Protein AF-A0A6L3ZYM6-F1 (afdb_monomer)

Solvent-accessible surface area (backbone atoms only — not comparable to full-atom values): 13602 Å² total; per-residue (Å²): 140,81,86,88,85,89,79,81,89,78,86,91,76,89,81,89,79,81,82,77,78,80,75,80,80,93,81,91,72,72,62,70,70,60,52,52,52,54,51,51,53,51,49,52,64,75,66,53,76,76,84,79,63,79,66,80,42,51,40,36,35,57,76,48,76,44,80,47,89,11,24,34,38,40,36,25,75,49,19,25,33,42,40,37,28,56,45,40,88,39,72,50,76,49,80,26,68,86,59,66,83,73,83,90,81,59,95,88,54,61,92,83,64,75,89,56,56,36,79,39,48,78,48,80,58,98,60,36,39,39,38,32,31,92,41,30,34,42,38,29,35,30,73,60,52,42,43,34,33,30,35,76,87,69,48,76,78,45,46,45,75,47,55,38,33,39,66,89,46,76,48,79,41,64,66,76,62,93,87,62,79,34,72,72,85,66,56,66,34,63,69,75,68,52,62,98,66,88,82,64,98,48,74,31,87,61,93,69,82,53,86,73,44,74,50,34,70,73

Sequence (218 aa):
MFRRDRKKKQDKSSKKQTEQTQTPTPNEQGNPPERYAKVAEKMAKQFAKPPVTGSLKTPGIIQHVQQIPGGAIIHAANASISVIFYQPNLVEIRMRPDRQFPPVFSYALSETFKFTPQAATVTEDTDTVVIGAGGMACVFTRTTTQLRIYMTNGQEVSVESGFSWLGEKVTWQRQLPPDEGCYGLGQRGWGLNLRGRKWALWNFDPVGYGRGTDPVYY

Foldseek 3Di:
DDDDDDDDDDDDDDDDDDDPPPDDDDDDDPDPQVVVVVVVVVVCVVPPDPPFDDDKDFQFAFDDWADDQQWIWTRGPQWIWDWFAQDQPDIDIDIGSVNDDDDDDDPVDDPPDDSRTDHWDWDDDPFWIWIHDNFKIWIAGRGRRWTWIATPVRDTDWTWPGWIDRPPDTDTGTDDDPPDFDADPDDDQEDGGPPPDDADPDADDRPDDHRPDGDYHD

Radius of gyration: 31.03 Å; Cα contacts (8 Å, |Δi|>4): 337; chains: 1; bounding box: 104×77×50 Å

Nearest PDB structures (foldseek):
  7knc-assembly1_A  TM=8.346E-01  e=1.599E-03  Xanthomonas citri pv. citri str. 306
  5jou-assembly1_A  TM=7.763E-01  e=8.528E-04  Bacteroides ovatus
  2xvl-assembly1_A  TM=7.534E-01  e=1.168E-03  Cellvibrio japonicus
  2xvg-assembly1_A  TM=7.544E-01  e=2.699E-03  Cellvibrio japonicus
  5x7r-assembly1_A  TM=6.607E-01  e=6.928E-03  Paenibacillus sp. 598K

pLDDT: mean 82.02, std 20.99, range [28.56, 98.5]

Secondary structure (DSSP, 8-state):
----------------------PPPS-SS--HHHHHHHHHHHHHHHTPPPPPPS--B---SEEEEEEETTEEEEEESS-EEEEEEEETTEEEEEEETT---PPP--TTS-TT----PPP-EEEE-SSEEEEEETTEEEEEETTT--EEEEETTS-EEEEEEEEEEETTEEEEEE---TT-----SSS-SS-S--TT----------SS--TT--S---

Mean predicted aligned error: 12.02 Å

Structure (mmCIF, N/CA/C/O backbone):
data_AF-A0A6L3ZYM6-F1
#
_entry.id   AF-A0A6L3ZYM6-F1
#
loop_
_atom_site.group_PDB
_atom_site.id
_atom_site.type_symbol
_atom_site.label_atom_id
_atom_site.label_alt_id
_atom_site.label_comp_id
_atom_site.label_asym_id
_atom_site.label_entity_id
_atom_site.label_seq_id
_atom_site.pdbx_PDB_ins_code
_atom_site.Cartn_x
_atom_site.Cartn_y
_atom_site.Cartn_z
_atom_site.occupancy
_atom_site.B_iso_or_equiv
_atom_site.auth_seq_id
_atom_site.auth_comp_id
_atom_site.auth_asym_id
_atom_site.auth_atom_id
_atom_site.pdbx_PDB_model_num
ATOM 1 N N . MET A 1 1 ? 82.135 62.978 -5.087 1.00 32.78 1 MET A N 1
ATOM 2 C CA . MET A 1 1 ? 82.953 61.748 -5.221 1.00 32.78 1 MET A CA 1
ATOM 3 C C . MET A 1 1 ? 82.016 60.581 -4.942 1.00 32.78 1 MET A C 1
ATOM 5 O O . MET A 1 1 ? 81.407 60.621 -3.895 1.00 32.78 1 MET A O 1
ATOM 9 N N . PHE A 1 2 ? 81.712 59.603 -5.792 1.00 30.30 2 PHE A N 1
ATOM 10 C CA . PHE A 1 2 ? 82.335 59.056 -6.995 1.00 30.30 2 PHE A CA 1
ATOM 11 C C . PHE A 1 2 ? 81.243 58.562 -7.977 1.00 30.30 2 PHE A C 1
ATOM 13 O O . PHE A 1 2 ? 80.109 58.291 -7.592 1.00 30.30 2 PHE A O 1
ATOM 20 N N . ARG A 1 3 ? 81.632 58.494 -9.255 1.00 28.88 3 ARG A N 1
ATOM 21 C CA . ARG A 1 3 ? 80.927 58.022 -10.469 1.00 28.88 3 ARG A CA 1
ATOM 22 C C . ARG A 1 3 ? 80.242 56.654 -10.290 1.00 28.88 3 ARG A C 1
ATOM 24 O O . ARG A 1 3 ? 80.821 55.765 -9.690 1.00 28.88 3 ARG A O 1
ATOM 31 N N . ARG A 1 4 ? 78.966 56.506 -10.680 1.00 29.72 4 ARG A N 1
ATOM 32 C CA . ARG A 1 4 ? 78.448 56.014 -11.987 1.00 29.72 4 ARG A CA 1
ATOM 33 C C . ARG A 1 4 ? 79.101 54.718 -12.477 1.00 29.72 4 ARG A C 1
ATOM 35 O O . ARG A 1 4 ? 80.187 54.782 -13.034 1.00 29.72 4 ARG A O 1
ATOM 42 N N . ASP A 1 5 ? 78.314 53.640 -12.472 1.00 30.77 5 ASP A N 1
ATOM 43 C CA . ASP A 1 5 ? 78.353 52.657 -13.550 1.00 30.77 5 ASP A CA 1
ATOM 44 C C . ASP A 1 5 ? 76.943 52.267 -14.010 1.00 30.77 5 ASP A C 1
ATOM 46 O O . ASP A 1 5 ? 76.057 51.923 -13.228 1.00 30.77 5 ASP A O 1
ATOM 50 N N . ARG A 1 6 ? 76.734 52.416 -15.320 1.00 34.59 6 ARG A N 1
ATOM 51 C CA . ARG A 1 6 ? 75.520 52.071 -16.062 1.00 34.59 6 ARG A CA 1
ATOM 52 C C . ARG A 1 6 ? 75.589 50.590 -16.422 1.00 34.59 6 ARG A C 1
ATOM 54 O O . ARG A 1 6 ? 76.494 50.207 -17.156 1.00 34.59 6 ARG A O 1
ATOM 61 N N . LYS A 1 7 ? 74.551 49.811 -16.116 1.00 31.59 7 LYS A N 1
ATOM 62 C CA . LYS A 1 7 ? 74.146 48.700 -16.993 1.00 31.59 7 LYS A CA 1
ATOM 63 C C . LYS A 1 7 ? 72.650 48.760 -17.282 1.00 31.59 7 LYS A C 1
ATOM 65 O O . LYS A 1 7 ? 71.836 49.119 -16.439 1.00 31.59 7 LYS A O 1
ATOM 70 N N . LYS A 1 8 ? 72.368 48.557 -18.566 1.00 31.81 8 LYS A N 1
ATOM 71 C CA . LYS A 1 8 ? 71.145 48.883 -19.296 1.00 31.81 8 LYS A CA 1
ATOM 72 C C . LYS A 1 8 ? 69.952 48.037 -18.849 1.00 31.81 8 LYS A C 1
ATOM 74 O O . LYS A 1 8 ? 70.077 46.836 -18.644 1.00 31.81 8 LYS A O 1
ATOM 79 N N . LYS A 1 9 ? 68.797 48.708 -18.815 1.00 33.38 9 LYS A N 1
ATOM 80 C CA . LYS A 1 9 ? 67.448 48.142 -18.895 1.00 33.38 9 LYS A CA 1
ATOM 81 C C . LYS A 1 9 ? 67.324 47.181 -20.081 1.00 33.38 9 LYS A C 1
ATOM 83 O O . LYS A 1 9 ? 67.734 47.533 -21.186 1.00 33.38 9 LYS A O 1
ATOM 88 N N . GLN A 1 10 ? 66.640 46.064 -19.864 1.00 28.56 10 GLN A N 1
ATOM 89 C CA . GLN A 1 10 ? 65.819 45.431 -20.889 1.00 28.56 10 GLN A CA 1
ATOM 90 C C . GLN A 1 10 ? 64.491 45.003 -20.259 1.00 28.56 10 GLN A C 1
ATOM 92 O O . GLN A 1 10 ? 64.448 44.529 -19.124 1.00 28.56 10 GLN A O 1
ATOM 97 N N . ASP A 1 11 ? 63.427 45.318 -20.989 1.00 30.19 11 ASP A N 1
ATOM 98 C CA . ASP A 1 11 ? 62.019 45.293 -20.612 1.00 30.19 11 ASP A CA 1
ATOM 99 C C . ASP A 1 11 ? 61.530 43.963 -20.035 1.00 30.19 11 ASP A C 1
ATOM 101 O O . ASP A 1 11 ? 61.714 42.901 -20.625 1.00 30.19 11 ASP A O 1
ATOM 105 N N . LYS A 1 12 ? 60.778 44.052 -18.932 1.00 32.09 12 LYS A N 1
ATOM 106 C CA . LYS A 1 12 ? 59.764 43.058 -18.570 1.00 32.09 12 LYS A CA 1
ATOM 107 C C . LYS A 1 12 ? 58.409 43.594 -19.022 1.00 32.09 12 LYS A C 1
ATOM 109 O O . LYS A 1 12 ? 57.814 44.429 -18.348 1.00 32.09 12 LYS A O 1
ATOM 114 N N . SER A 1 13 ? 57.933 43.088 -20.152 1.00 31.61 13 SER A N 1
ATOM 115 C CA . SER A 1 13 ? 56.559 43.239 -20.624 1.00 31.61 13 SER A CA 1
ATOM 116 C C . SER A 1 13 ? 56.006 41.847 -20.919 1.00 31.61 13 SER A C 1
ATOM 118 O O . SER A 1 13 ? 56.541 41.105 -21.739 1.00 31.61 13 SER A O 1
ATOM 120 N N . SER A 1 14 ? 54.970 41.478 -20.173 1.00 35.72 14 SER A N 1
ATOM 121 C CA . SER A 1 14 ? 54.201 40.243 -20.289 1.00 35.72 14 SER A CA 1
ATOM 122 C C . SER A 1 14 ? 53.565 40.072 -21.673 1.00 35.72 14 SER A C 1
ATOM 124 O O . SER A 1 14 ? 53.020 41.039 -22.201 1.00 35.72 14 SER A O 1
ATOM 126 N N . LYS A 1 15 ? 53.465 38.828 -22.171 1.00 31.97 15 LYS A N 1
ATOM 127 C CA . LYS A 1 15 ? 52.224 38.283 -22.767 1.00 31.97 15 LYS A CA 1
ATOM 128 C C . LYS A 1 15 ? 52.314 36.774 -23.049 1.00 31.97 15 LYS A C 1
ATOM 130 O O . LYS A 1 15 ? 53.288 36.278 -23.594 1.00 31.97 15 LYS A O 1
ATOM 135 N N . LYS A 1 16 ? 51.242 36.097 -22.627 1.00 42.00 16 LYS A N 1
ATOM 136 C CA . LYS A 1 16 ? 50.860 34.684 -22.778 1.00 42.00 16 LYS A CA 1
ATOM 137 C C . LYS A 1 16 ? 51.193 34.058 -24.147 1.00 42.00 16 LYS A C 1
ATOM 139 O O . LYS A 1 16 ? 50.814 34.614 -25.172 1.00 42.00 16 LYS A O 1
ATOM 144 N N . GLN A 1 17 ? 51.730 32.839 -24.123 1.00 29.73 17 GLN A N 1
ATOM 145 C CA . GLN A 1 17 ? 51.541 31.788 -25.136 1.00 29.73 17 GLN A CA 1
ATOM 146 C C . GLN A 1 17 ? 51.133 30.533 -24.348 1.00 29.73 17 GLN A C 1
ATOM 148 O O . GLN A 1 17 ? 51.930 30.001 -23.590 1.00 29.73 17 GLN A O 1
ATOM 153 N N . THR A 1 18 ? 49.838 30.2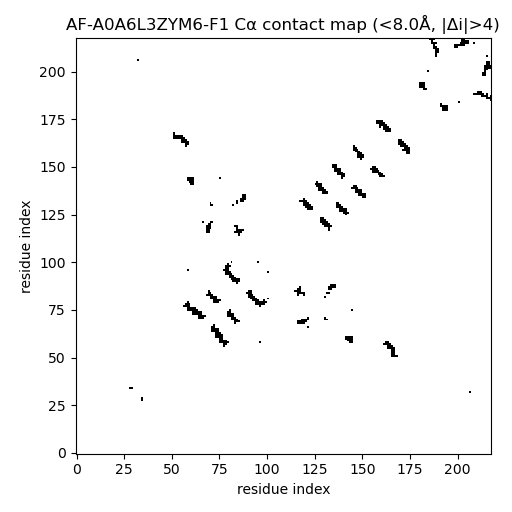90 -24.154 1.00 33.81 18 THR A N 1
ATOM 154 C CA . THR A 1 18 ? 49.041 29.309 -24.916 1.00 33.81 18 THR A CA 1
ATOM 155 C C . THR A 1 18 ? 49.744 27.953 -25.021 1.00 33.81 18 THR A C 1
ATOM 157 O O . THR A 1 18 ? 50.289 27.608 -26.065 1.00 33.81 18 THR A O 1
ATOM 160 N N . GLU A 1 19 ? 49.713 27.178 -23.935 1.00 29.91 19 GLU A N 1
ATOM 161 C CA . GLU A 1 19 ? 49.927 25.732 -24.008 1.00 29.91 19 GLU A CA 1
ATOM 162 C C . GLU A 1 19 ? 48.780 25.130 -24.822 1.00 29.91 19 GLU A C 1
ATOM 164 O O . GLU A 1 19 ? 47.640 25.034 -24.368 1.00 29.91 19 GLU A O 1
ATOM 169 N N . GLN A 1 20 ? 49.079 24.763 -26.066 1.00 29.64 20 GLN A N 1
ATOM 170 C CA . GLN A 1 20 ? 48.250 23.842 -26.824 1.00 29.64 20 GLN A CA 1
ATOM 171 C C . GLN A 1 20 ? 48.331 22.485 -26.130 1.00 29.64 20 GLN A C 1
ATOM 173 O O . GLN A 1 20 ? 49.325 21.769 -26.240 1.00 29.64 20 GLN A O 1
ATOM 178 N N . THR A 1 21 ? 47.280 22.140 -25.391 1.00 31.12 21 THR A N 1
ATOM 179 C CA . THR A 1 21 ? 47.066 20.786 -24.892 1.00 31.12 21 THR A CA 1
ATOM 180 C C . THR A 1 21 ? 46.904 19.875 -26.107 1.00 31.12 21 THR A C 1
ATOM 182 O O . THR A 1 21 ? 45.860 19.877 -26.761 1.00 31.12 21 THR A O 1
ATOM 185 N N . GLN A 1 22 ? 47.965 19.146 -26.457 1.00 31.30 22 GLN A N 1
ATOM 186 C CA . GLN A 1 22 ? 47.913 18.115 -27.486 1.00 31.30 22 GLN A CA 1
ATOM 187 C C . GLN A 1 22 ? 46.836 17.104 -27.094 1.00 31.30 22 GLN A C 1
ATOM 189 O O . GLN A 1 22 ? 46.916 16.437 -26.063 1.00 31.30 22 GLN A O 1
ATOM 194 N N . THR A 1 23 ? 45.786 17.046 -27.904 1.00 30.61 23 THR A N 1
ATOM 195 C CA . THR A 1 23 ? 44.712 16.069 -27.777 1.00 30.61 23 THR A CA 1
ATOM 196 C C . THR A 1 23 ? 45.288 14.711 -28.182 1.00 30.61 23 THR A C 1
ATOM 198 O O . THR A 1 23 ? 45.854 14.615 -29.274 1.00 30.61 23 THR A O 1
ATOM 201 N N . PRO A 1 24 ? 45.205 13.664 -27.343 1.00 32.75 24 PRO A N 1
ATOM 202 C CA . PRO A 1 24 ? 45.718 12.357 -27.723 1.00 32.75 24 PRO A CA 1
ATOM 203 C C . PRO A 1 24 ? 44.904 11.804 -28.899 1.00 32.75 24 PRO A C 1
ATOM 205 O O . PRO A 1 24 ? 43.675 11.898 -28.926 1.00 32.75 24 PRO A O 1
ATOM 208 N N . THR A 1 25 ? 45.604 11.244 -29.883 1.00 33.41 25 THR A N 1
ATOM 209 C CA . THR A 1 25 ? 45.023 10.616 -31.072 1.00 33.41 25 THR A CA 1
ATOM 210 C C . THR A 1 25 ? 44.177 9.392 -30.698 1.00 33.41 25 THR A C 1
ATOM 212 O O . THR A 1 25 ? 44.599 8.591 -29.860 1.00 33.41 25 THR A O 1
ATOM 215 N N . PRO A 1 26 ? 42.996 9.199 -31.315 1.00 43.00 26 PRO A N 1
ATOM 216 C CA . PRO A 1 26 ? 42.133 8.069 -31.016 1.00 43.00 26 PRO A CA 1
ATOM 217 C C . PRO A 1 26 ? 42.605 6.844 -31.799 1.00 43.00 26 PRO A C 1
ATOM 219 O O . PRO A 1 26 ? 42.374 6.768 -32.999 1.00 43.00 26 PRO A O 1
ATOM 222 N N . ASN A 1 27 ? 43.283 5.907 -31.134 1.00 47.16 27 ASN A N 1
ATOM 223 C CA . ASN A 1 27 ? 43.209 4.474 -31.442 1.00 47.16 27 ASN A CA 1
ATOM 224 C C . ASN A 1 27 ? 44.072 3.669 -30.468 1.00 47.16 27 ASN A C 1
ATOM 226 O O . ASN A 1 27 ? 45.282 3.621 -30.633 1.00 47.16 27 ASN A O 1
ATOM 230 N N . GLU A 1 28 ? 43.420 3.052 -29.475 1.00 44.00 28 GLU A N 1
ATOM 231 C CA . GLU A 1 28 ? 43.844 1.785 -28.832 1.00 44.00 28 GLU A CA 1
ATOM 232 C C . GLU A 1 28 ? 42.864 1.285 -27.747 1.00 44.00 28 GLU A C 1
ATOM 234 O O . GLU A 1 28 ? 43.096 0.272 -27.092 1.00 44.00 28 GLU A O 1
ATOM 239 N N . GLN A 1 29 ? 41.735 1.961 -27.527 1.00 46.91 29 GLN A N 1
ATOM 240 C CA . GLN A 1 29 ? 40.767 1.591 -26.494 1.00 46.91 29 GLN A CA 1
ATOM 241 C C . GLN A 1 29 ? 39.384 1.572 -27.138 1.00 46.91 29 GLN A C 1
ATOM 243 O O . GLN A 1 29 ? 38.995 2.556 -27.760 1.00 46.91 29 GLN A O 1
ATOM 248 N N . GLY A 1 30 ? 38.696 0.427 -27.046 1.00 46.25 30 GLY A N 1
ATOM 249 C CA . GLY A 1 30 ? 37.409 0.164 -27.698 1.00 46.25 30 GLY A CA 1
ATOM 250 C C . GLY A 1 30 ? 36.377 1.280 -27.517 1.00 46.25 30 GLY A C 1
ATOM 251 O O . GLY A 1 30 ? 36.488 2.102 -26.605 1.00 46.25 30 GLY A O 1
ATOM 252 N N . ASN A 1 31 ? 35.388 1.295 -28.415 1.00 46.00 31 ASN A N 1
ATOM 253 C CA . ASN A 1 31 ? 34.390 2.354 -28.575 1.00 46.00 31 ASN A CA 1
ATOM 254 C C . ASN A 1 31 ? 33.926 2.892 -27.199 1.00 46.00 31 ASN A C 1
ATOM 256 O O . ASN A 1 31 ? 33.564 2.073 -26.350 1.00 46.00 31 ASN A O 1
ATOM 260 N N . PRO A 1 32 ? 33.925 4.218 -26.934 1.00 53.22 32 PRO A N 1
ATOM 261 C CA . PRO A 1 32 ? 33.617 4.795 -25.619 1.00 53.22 32 PRO A CA 1
ATOM 262 C C . PRO A 1 32 ? 32.441 4.132 -24.871 1.00 53.22 32 PRO A C 1
ATOM 264 O O . PRO A 1 32 ? 32.624 3.805 -23.694 1.00 53.22 32 PRO A O 1
ATOM 267 N N . PRO A 1 33 ? 31.287 3.829 -25.511 1.00 58.97 33 PRO A N 1
ATOM 268 C CA . PRO A 1 33 ? 30.186 3.110 -24.860 1.00 58.97 33 PRO A CA 1
ATOM 269 C C . PRO A 1 33 ? 30.550 1.731 -24.282 1.00 58.97 33 PRO A C 1
ATOM 271 O O . PRO A 1 33 ? 30.058 1.369 -23.214 1.00 58.97 33 PRO A O 1
ATOM 274 N N . GLU A 1 34 ? 31.443 0.968 -24.916 1.00 61.12 34 GLU A N 1
ATOM 275 C CA . GLU A 1 34 ? 31.855 -0.357 -24.430 1.00 61.12 34 GLU A CA 1
ATOM 276 C C . GLU A 1 34 ? 32.710 -0.274 -23.163 1.00 61.12 34 GLU A C 1
ATOM 278 O O . GLU A 1 34 ? 32.620 -1.133 -22.282 1.00 61.12 34 GLU A O 1
ATOM 283 N N . ARG A 1 35 ? 33.537 0.771 -23.039 1.00 65.62 35 ARG A N 1
ATOM 284 C CA . ARG A 1 35 ? 34.346 1.005 -21.837 1.00 65.62 35 ARG A CA 1
ATOM 285 C C . ARG A 1 35 ? 33.460 1.369 -20.647 1.00 65.62 35 ARG A C 1
ATOM 287 O O . ARG A 1 35 ? 33.670 0.827 -19.562 1.00 65.62 35 ARG A O 1
ATOM 294 N N . TYR A 1 36 ? 32.464 2.233 -20.851 1.00 66.00 36 TYR A N 1
ATOM 295 C CA . TYR A 1 36 ? 31.501 2.587 -19.804 1.00 66.00 36 TYR A CA 1
ATOM 296 C C . TYR A 1 36 ? 30.684 1.376 -19.351 1.00 66.00 36 TYR A C 1
ATOM 298 O O . TYR A 1 36 ? 30.576 1.146 -18.148 1.00 66.00 36 TYR A O 1
ATOM 306 N N . ALA A 1 37 ? 30.201 0.553 -20.287 1.00 69.06 37 ALA A N 1
ATOM 307 C CA . ALA A 1 37 ? 29.468 -0.669 -19.961 1.00 69.06 37 ALA A CA 1
ATOM 308 C C . ALA A 1 37 ? 30.304 -1.634 -19.099 1.00 69.06 37 ALA A C 1
ATOM 310 O O . ALA A 1 37 ? 29.837 -2.100 -18.061 1.00 69.06 37 ALA A O 1
ATOM 311 N N . LYS A 1 38 ? 31.574 -1.864 -19.462 1.00 73.25 38 LYS A N 1
ATOM 312 C CA . LYS A 1 38 ? 32.490 -2.729 -18.694 1.00 73.25 38 LYS A CA 1
ATOM 313 C C . LYS A 1 38 ? 32.781 -2.189 -17.291 1.00 73.25 38 LYS A C 1
ATOM 315 O O . LYS A 1 38 ? 32.855 -2.962 -16.336 1.00 73.25 38 LYS A O 1
ATOM 320 N N . VAL A 1 39 ? 32.949 -0.872 -17.146 1.00 75.94 39 VAL A N 1
ATOM 321 C CA . VAL A 1 39 ? 33.149 -0.239 -15.831 1.00 75.94 39 VAL A CA 1
ATOM 322 C C . VAL A 1 39 ? 31.884 -0.356 -14.982 1.00 75.94 39 VAL A C 1
ATOM 324 O O . VAL A 1 39 ? 31.984 -0.751 -13.823 1.00 75.94 39 VAL A O 1
ATOM 327 N N . ALA A 1 40 ? 30.706 -0.084 -15.548 1.00 71.19 40 ALA A N 1
ATOM 328 C CA . ALA A 1 40 ? 29.430 -0.223 -14.852 1.00 71.19 40 ALA A CA 1
ATOM 329 C C . ALA A 1 40 ? 29.188 -1.668 -14.387 1.00 71.19 40 ALA A C 1
ATOM 331 O O . ALA A 1 40 ? 28.832 -1.888 -13.231 1.00 71.19 40 ALA A O 1
ATOM 332 N N . GLU A 1 41 ? 29.468 -2.659 -15.238 1.00 75.06 41 GLU A N 1
ATOM 333 C CA . GLU A 1 41 ? 29.344 -4.077 -14.888 1.00 75.06 41 GLU A CA 1
ATOM 334 C C . GLU A 1 41 ? 30.307 -4.475 -13.757 1.00 75.06 41 GLU A C 1
ATOM 336 O O . GLU A 1 41 ? 29.923 -5.172 -12.814 1.00 75.06 41 GLU A O 1
ATOM 341 N N . LYS A 1 42 ? 31.555 -3.988 -13.804 1.00 77.94 42 LYS A N 1
ATOM 342 C CA . LYS A 1 42 ? 32.539 -4.205 -12.736 1.00 77.94 42 LYS A CA 1
ATOM 343 C C . LYS A 1 42 ? 32.075 -3.594 -11.412 1.00 77.94 42 LYS A C 1
ATOM 345 O O . LYS A 1 42 ? 32.150 -4.267 -10.386 1.00 77.94 42 LYS A O 1
ATOM 350 N N . MET A 1 43 ? 31.581 -2.355 -11.430 1.00 77.69 43 MET A N 1
ATOM 351 C CA . MET A 1 43 ? 31.066 -1.687 -10.230 1.00 77.69 43 MET A CA 1
ATOM 352 C C . MET A 1 43 ? 29.834 -2.413 -9.676 1.00 77.69 43 MET A C 1
ATOM 354 O O . MET A 1 43 ? 29.755 -2.641 -8.473 1.00 77.69 43 MET A O 1
ATOM 358 N N . ALA A 1 44 ? 28.916 -2.860 -10.538 1.00 76.62 44 ALA A N 1
ATOM 359 C CA . ALA A 1 44 ? 27.740 -3.627 -10.129 1.00 76.62 44 ALA A CA 1
ATOM 360 C C . ALA A 1 44 ? 28.117 -4.947 -9.437 1.00 76.62 44 ALA A C 1
ATOM 362 O O . ALA A 1 44 ? 27.507 -5.308 -8.433 1.00 76.62 44 ALA A O 1
ATOM 363 N N . LYS A 1 45 ? 29.150 -5.642 -9.932 1.00 75.94 45 LYS A N 1
ATOM 364 C CA . LYS A 1 45 ? 29.698 -6.849 -9.289 1.00 75.94 45 LYS A CA 1
ATOM 365 C C . LYS A 1 45 ? 30.376 -6.532 -7.955 1.00 75.94 45 LYS A C 1
ATOM 367 O O . LYS A 1 45 ? 30.159 -7.243 -6.981 1.00 75.94 45 LYS A O 1
ATOM 372 N N . GLN A 1 46 ? 31.177 -5.467 -7.903 1.00 78.06 46 GLN A N 1
ATOM 373 C CA . GLN A 1 46 ? 31.923 -5.069 -6.706 1.00 78.06 46 GLN A CA 1
ATOM 374 C C . GLN A 1 46 ? 31.010 -4.618 -5.558 1.00 78.06 46 GLN A C 1
ATOM 376 O O . GLN A 1 46 ? 31.298 -4.903 -4.399 1.00 78.06 46 GLN A O 1
ATOM 381 N N . PHE A 1 47 ? 29.912 -3.933 -5.876 1.00 76.25 47 PHE A N 1
ATOM 382 C CA . PHE A 1 47 ? 28.951 -3.408 -4.904 1.00 76.25 47 PHE A CA 1
ATOM 383 C C . PHE A 1 47 ? 27.638 -4.200 -4.887 1.00 76.25 47 PHE A C 1
ATOM 385 O O . PHE A 1 47 ? 26.598 -3.680 -4.473 1.00 76.25 47 PHE A O 1
ATOM 392 N N . ALA A 1 48 ? 27.667 -5.459 -5.336 1.00 74.00 48 ALA A N 1
ATOM 393 C CA . ALA A 1 48 ? 26.508 -6.335 -5.279 1.00 74.00 48 ALA A CA 1
ATOM 394 C C . ALA A 1 48 ? 26.064 -6.497 -3.818 1.00 74.00 48 ALA A C 1
ATOM 396 O O . ALA A 1 48 ? 26.825 -6.966 -2.969 1.00 74.00 48 ALA A O 1
ATOM 397 N N . LYS A 1 49 ? 24.822 -6.099 -3.513 1.00 73.25 49 LYS A N 1
ATOM 398 C CA . LYS A 1 49 ? 24.269 -6.288 -2.169 1.00 73.25 49 LYS A CA 1
ATOM 399 C C . LYS A 1 49 ? 24.195 -7.788 -1.861 1.00 73.25 49 LYS A C 1
ATOM 401 O O . LYS A 1 49 ? 23.713 -8.542 -2.713 1.00 73.25 49 LYS A O 1
ATOM 406 N N . PRO A 1 50 ? 24.627 -8.227 -0.665 1.00 74.31 50 PRO A N 1
ATOM 407 C CA . PRO A 1 50 ? 24.529 -9.626 -0.284 1.00 74.31 50 PRO A CA 1
ATOM 408 C C . PRO A 1 50 ? 23.068 -10.101 -0.345 1.00 74.31 50 PRO A C 1
ATOM 410 O O . PRO A 1 50 ? 22.140 -9.301 -0.158 1.00 74.31 50 PRO A O 1
ATOM 413 N N . PRO A 1 51 ? 22.836 -11.395 -0.624 1.00 75.50 51 PRO A N 1
ATOM 414 C CA . PRO A 1 51 ? 21.495 -11.949 -0.613 1.00 75.50 51 PRO A CA 1
ATOM 415 C C . PRO A 1 51 ? 20.869 -11.743 0.765 1.00 75.50 51 PRO A C 1
ATOM 417 O O . PRO A 1 51 ? 21.493 -11.978 1.798 1.00 75.50 51 PRO A O 1
ATOM 420 N N . VAL A 1 52 ? 19.624 -11.274 0.768 1.00 78.75 52 VAL A N 1
ATOM 421 C CA . VAL A 1 52 ? 18.910 -11.005 2.013 1.00 78.75 52 VAL A CA 1
ATOM 422 C C . VAL A 1 52 ? 18.504 -12.325 2.646 1.00 78.75 52 VAL A C 1
ATOM 424 O O . VAL A 1 52 ? 17.835 -13.139 2.010 1.00 78.75 52 VAL A O 1
ATOM 427 N N . THR A 1 53 ? 18.935 -12.524 3.885 1.00 78.56 53 THR A N 1
ATOM 428 C CA . THR A 1 53 ? 18.679 -13.715 4.691 1.00 78.56 53 THR A CA 1
ATOM 429 C C . THR A 1 53 ? 17.535 -13.465 5.677 1.00 78.56 53 THR A C 1
ATOM 431 O O . THR A 1 53 ? 17.222 -12.324 6.018 1.00 78.56 53 THR A O 1
ATOM 434 N N . GLY A 1 54 ? 16.884 -14.540 6.128 1.00 84.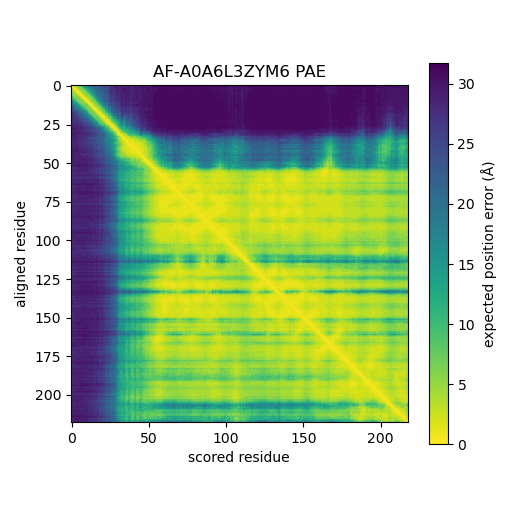12 54 GLY A N 1
ATOM 435 C CA . GLY A 1 54 ? 15.798 -14.492 7.111 1.00 84.12 54 GLY A CA 1
ATOM 436 C C . GLY A 1 54 ? 14.518 -15.173 6.632 1.00 84.12 54 GLY A C 1
ATOM 437 O O . GLY A 1 54 ? 14.483 -15.788 5.568 1.00 84.12 54 GLY A O 1
ATOM 438 N N . SER A 1 55 ? 13.466 -15.069 7.441 1.00 89.56 55 SER A N 1
ATOM 439 C CA . SER A 1 55 ? 12.125 -15.544 7.102 1.00 89.56 55 SER A CA 1
ATOM 440 C C . SER A 1 55 ? 11.245 -14.399 6.609 1.00 89.56 55 SER A C 1
ATOM 442 O O . SER A 1 55 ? 11.366 -13.259 7.066 1.00 89.56 55 SER A O 1
ATOM 444 N N . LEU A 1 56 ? 10.347 -14.713 5.674 1.00 92.94 56 LEU A N 1
ATOM 445 C CA . LEU A 1 56 ? 9.314 -13.786 5.230 1.00 92.94 56 LEU A CA 1
ATOM 446 C C . LEU A 1 56 ? 8.355 -13.505 6.395 1.00 92.94 56 LEU A C 1
ATOM 448 O O . LEU A 1 56 ? 7.822 -14.436 6.998 1.00 92.94 56 LEU A O 1
ATOM 452 N N . LYS A 1 57 ? 8.124 -12.230 6.700 1.00 94.69 57 LYS A N 1
ATOM 453 C CA . LYS A 1 57 ? 7.184 -11.783 7.733 1.00 94.69 57 LYS A CA 1
ATOM 454 C C . LYS A 1 57 ? 6.039 -11.008 7.102 1.00 94.69 57 LYS A C 1
ATOM 456 O O . LYS A 1 57 ? 6.265 -10.226 6.186 1.00 94.69 57 LYS A O 1
ATOM 461 N N . THR A 1 58 ? 4.835 -11.179 7.628 1.00 96.12 58 THR A N 1
ATOM 462 C CA . THR A 1 58 ? 3.638 -10.378 7.319 1.00 96.12 58 THR A CA 1
ATOM 463 C C . THR A 1 58 ? 3.157 -9.685 8.600 1.00 96.12 58 THR A C 1
ATOM 465 O O . THR A 1 58 ? 3.592 -10.091 9.684 1.00 96.12 58 THR A O 1
ATOM 468 N N . PRO A 1 59 ? 2.278 -8.661 8.535 1.00 96.62 59 PRO A N 1
ATOM 469 C CA . PRO A 1 59 ? 1.780 -7.979 9.734 1.00 96.62 59 PRO A CA 1
ATOM 470 C C . PRO A 1 59 ? 1.146 -8.932 10.758 1.00 96.62 59 PRO A C 1
ATOM 472 O O . PRO A 1 59 ? 1.339 -8.755 11.960 1.00 96.62 59 PRO A O 1
ATOM 475 N N . GLY A 1 60 ? 0.468 -9.980 10.281 1.00 96.62 60 GLY A N 1
ATOM 476 C CA . GLY A 1 60 ? -0.202 -10.979 11.113 1.00 96.62 60 GLY A CA 1
ATOM 477 C C . GLY A 1 60 ? -1.594 -10.537 11.561 1.00 96.62 60 GLY A C 1
ATOM 478 O O . GLY A 1 60 ? -2.218 -9.701 10.913 1.00 96.62 60 GLY A O 1
ATOM 479 N N . ILE A 1 61 ? -2.078 -11.118 12.659 1.00 97.75 61 ILE A N 1
ATOM 480 C CA . ILE A 1 61 ? -3.393 -10.820 13.239 1.00 97.75 61 ILE A CA 1
ATOM 481 C C . ILE A 1 61 ? -3.408 -9.442 13.915 1.00 97.75 61 ILE A C 1
ATOM 483 O O . ILE A 1 61 ? -2.448 -9.081 14.599 1.00 97.75 61 ILE A O 1
ATOM 487 N N . ILE A 1 62 ? -4.500 -8.695 13.751 1.00 98.25 62 ILE A N 1
ATOM 488 C CA . ILE A 1 62 ? -4.787 -7.448 14.465 1.00 98.25 62 ILE A CA 1
ATOM 489 C C . ILE A 1 62 ? -5.089 -7.770 15.929 1.00 98.25 62 ILE A C 1
ATOM 491 O O . ILE A 1 62 ? -5.986 -8.553 16.232 1.00 98.25 62 ILE A O 1
ATOM 495 N N . GLN A 1 63 ? -4.349 -7.138 16.834 1.00 97.88 63 GLN A N 1
ATOM 496 C CA . GLN A 1 63 ? -4.466 -7.318 18.281 1.00 97.88 63 GLN A CA 1
ATOM 497 C C . GLN A 1 63 ? -5.187 -6.144 18.945 1.00 97.88 63 GLN A C 1
ATOM 499 O O . GLN A 1 63 ? -5.922 -6.338 19.907 1.00 97.88 63 GLN A O 1
ATOM 504 N N . HIS A 1 64 ? -4.964 -4.928 18.445 1.00 97.38 64 HIS A N 1
ATOM 505 C CA . HIS A 1 64 ? -5.505 -3.703 19.028 1.00 97.38 64 HIS A CA 1
ATOM 506 C C . HIS A 1 64 ? -5.618 -2.605 17.967 1.00 97.38 64 HIS A C 1
ATOM 508 O O . HIS A 1 64 ? -4.777 -2.522 17.070 1.00 97.38 64 HIS A O 1
ATOM 514 N N . VAL A 1 65 ? -6.624 -1.741 18.088 1.00 98.50 65 VAL A N 1
ATOM 515 C CA . VAL A 1 65 ? -6.804 -0.561 17.238 1.00 98.50 65 VAL A CA 1
ATOM 516 C C . VAL A 1 65 ? -6.848 0.668 18.135 1.00 98.50 65 VAL A C 1
ATOM 518 O O . VAL A 1 65 ? -7.671 0.771 19.036 1.00 98.50 65 VAL A O 1
ATOM 521 N N . GLN A 1 66 ? -5.946 1.612 17.893 1.00 97.81 66 GLN A N 1
ATOM 522 C CA . GLN A 1 66 ? -5.903 2.889 18.588 1.00 97.81 66 GLN A CA 1
ATOM 523 C C . GLN A 1 66 ? -6.437 3.977 17.660 1.00 97.81 66 GLN A C 1
ATOM 525 O O . GLN A 1 66 ? -5.780 4.333 16.682 1.00 97.81 66 GLN A O 1
ATOM 530 N N . GLN A 1 67 ? -7.592 4.553 17.978 1.00 97.06 67 GLN A N 1
ATOM 531 C CA . GLN A 1 67 ? -8.076 5.725 17.255 1.00 97.06 67 GLN A CA 1
ATOM 532 C C . GLN A 1 67 ? -7.167 6.936 17.522 1.00 97.06 67 GLN A C 1
ATOM 534 O O . GLN A 1 67 ? -6.746 7.187 18.652 1.00 97.06 67 GLN A O 1
ATOM 539 N N . ILE A 1 68 ? -6.860 7.686 16.466 1.00 95.25 68 ILE A N 1
ATOM 540 C CA . ILE A 1 68 ? -6.049 8.909 16.505 1.00 95.25 68 ILE A CA 1
ATOM 541 C C . ILE A 1 68 ? -6.728 10.000 15.663 1.00 95.25 68 ILE A C 1
ATOM 543 O O . ILE A 1 68 ? -7.639 9.693 14.888 1.00 95.25 68 ILE A O 1
ATOM 547 N N . PRO A 1 69 ? -6.315 11.278 15.768 1.00 92.06 69 PRO A N 1
ATOM 548 C CA . PRO A 1 69 ? -6.842 12.323 14.898 1.00 92.06 69 PRO A CA 1
ATOM 549 C C . PRO A 1 69 ? -6.726 11.945 13.415 1.00 92.06 69 PRO A C 1
ATOM 551 O O . PRO A 1 69 ? -5.636 11.744 12.886 1.00 92.06 69 PRO A O 1
ATOM 554 N N . GLY A 1 70 ? -7.884 11.833 12.767 1.00 93.88 70 GLY A N 1
ATOM 555 C CA . GLY A 1 70 ? -8.036 11.510 11.350 1.00 93.88 70 GLY A CA 1
ATOM 556 C C . GLY A 1 70 ? -7.781 10.070 10.924 1.00 93.88 70 GLY A C 1
ATOM 557 O O . GLY A 1 70 ? -7.654 9.810 9.727 1.00 93.88 70 GLY A O 1
ATOM 558 N N . GLY A 1 71 ? -7.778 9.122 11.864 1.00 96.75 71 GLY A N 1
ATOM 559 C CA . GLY A 1 71 ? -7.817 7.701 11.531 1.00 96.75 71 GLY A CA 1
ATOM 560 C C . GLY A 1 71 ? -7.482 6.798 12.710 1.00 96.75 71 GLY A C 1
ATOM 561 O O . GLY A 1 71 ? -8.026 6.968 13.802 1.00 96.75 71 GLY A O 1
ATOM 562 N N . ALA A 1 72 ? -6.605 5.820 12.490 1.00 98.19 72 ALA A N 1
ATOM 563 C CA . ALA A 1 72 ? -6.202 4.876 13.528 1.00 98.19 72 ALA A CA 1
ATOM 564 C C . ALA A 1 72 ? -4.780 4.340 13.330 1.00 98.19 72 ALA A C 1
ATOM 566 O O . ALA A 1 72 ? -4.246 4.305 12.219 1.00 98.19 72 ALA A O 1
ATOM 567 N N . ILE A 1 73 ? -4.206 3.849 14.426 1.00 98.31 73 ILE A N 1
ATOM 568 C CA . ILE A 1 73 ? -3.053 2.956 14.430 1.00 98.31 73 ILE A CA 1
ATOM 569 C C . ILE A 1 73 ? -3.558 1.543 14.728 1.00 98.31 73 ILE A C 1
ATOM 571 O O . ILE A 1 73 ? -4.098 1.269 15.796 1.00 98.31 73 ILE A O 1
ATOM 575 N N . ILE A 1 74 ? -3.367 0.632 13.783 1.00 98.44 74 ILE A N 1
ATOM 576 C CA . ILE A 1 74 ? -3.653 -0.793 13.935 1.00 98.44 74 ILE A CA 1
ATOM 577 C C . ILE A 1 74 ? -2.379 -1.476 14.428 1.00 98.44 74 ILE A 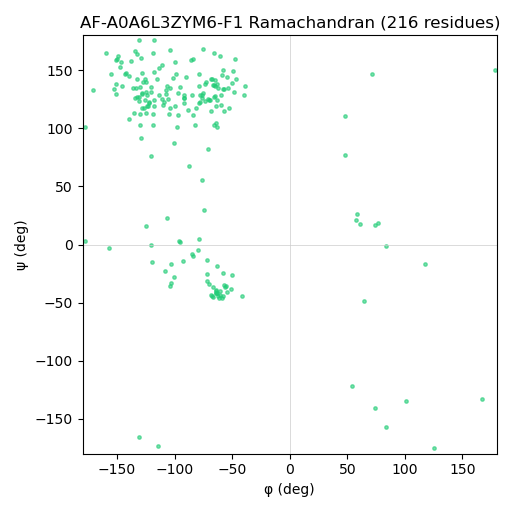C 1
ATOM 579 O O . ILE A 1 74 ? -1.344 -1.426 13.764 1.00 98.44 74 ILE A O 1
ATOM 583 N N . HIS A 1 75 ? -2.453 -2.140 15.574 1.00 98.44 75 HIS A N 1
ATOM 584 C CA . HIS A 1 75 ? -1.380 -2.963 16.116 1.00 98.44 75 HIS A CA 1
ATOM 585 C C . HIS A 1 75 ? -1.635 -4.421 15.748 1.00 98.44 75 HIS A C 1
ATOM 587 O O . HIS A 1 75 ? -2.575 -5.042 16.246 1.00 98.44 75 HIS A O 1
ATOM 593 N N . ALA A 1 76 ? -0.794 -4.962 14.874 1.00 98.12 76 ALA A N 1
ATOM 594 C CA . ALA A 1 76 ? -0.803 -6.364 14.491 1.00 98.12 76 ALA A CA 1
ATOM 595 C C . ALA A 1 76 ? 0.357 -7.122 15.158 1.00 98.12 76 ALA A C 1
ATOM 597 O O . ALA A 1 76 ? 1.296 -6.528 15.697 1.00 98.12 76 ALA A O 1
ATOM 598 N N . ALA A 1 77 ? 0.313 -8.453 15.098 1.00 97.81 77 ALA A N 1
ATOM 599 C CA . ALA A 1 77 ? 1.281 -9.327 15.759 1.00 97.81 77 ALA A CA 1
ATOM 600 C C . ALA A 1 77 ? 2.751 -8.974 15.452 1.00 97.81 77 ALA A C 1
ATOM 602 O O . ALA A 1 77 ? 3.593 -9.001 16.348 1.00 97.81 77 ALA A O 1
ATOM 603 N N . ASN A 1 78 ? 3.068 -8.585 14.214 1.00 96.88 78 ASN A N 1
ATOM 604 C CA . ASN A 1 78 ? 4.443 -8.350 13.757 1.00 96.88 78 ASN A CA 1
ATOM 605 C C . ASN A 1 78 ? 4.709 -6.925 13.247 1.00 96.88 78 ASN A C 1
ATOM 607 O O . ASN A 1 78 ? 5.828 -6.640 12.828 1.00 96.88 78 ASN A O 1
ATOM 611 N N . ALA A 1 79 ? 3.710 -6.040 13.239 1.00 96.88 79 ALA A N 1
ATOM 612 C CA . ALA A 1 79 ? 3.838 -4.683 12.711 1.00 96.88 79 ALA A CA 1
ATOM 613 C C . ALA A 1 79 ? 2.752 -3.755 13.266 1.00 96.88 79 ALA A C 1
ATOM 615 O O . ALA A 1 79 ? 1.735 -4.220 13.772 1.00 96.88 79 ALA A O 1
ATOM 616 N N . SER A 1 80 ? 2.943 -2.448 13.107 1.00 98.00 80 SER A N 1
ATOM 617 C CA . SER A 1 80 ? 1.865 -1.470 13.255 1.00 98.00 80 SER A CA 1
ATOM 618 C C . SER A 1 80 ? 1.559 -0.812 11.916 1.00 98.00 80 SER A C 1
ATOM 620 O O . SER A 1 80 ? 2.443 -0.669 11.065 1.00 98.00 80 SER A O 1
ATOM 622 N N . ILE A 1 81 ? 0.315 -0.381 11.742 1.00 97.94 81 ILE A N 1
ATOM 623 C CA . ILE A 1 81 ? -0.165 0.285 10.534 1.00 97.94 81 ILE A CA 1
ATOM 624 C C . ILE A 1 81 ? -0.843 1.584 10.934 1.00 97.94 81 ILE A C 1
ATOM 626 O O . ILE A 1 81 ? -1.837 1.561 11.647 1.00 97.94 81 ILE A O 1
ATOM 630 N N . SER A 1 82 ? -0.307 2.708 10.475 1.00 97.62 82 SER A N 1
ATOM 631 C CA . SER A 1 82 ? -0.949 4.012 10.607 1.00 97.62 82 SER A CA 1
ATOM 632 C C . SER A 1 82 ? -1.795 4.263 9.370 1.00 97.62 82 SER A C 1
ATOM 634 O O . SER A 1 82 ? -1.287 4.137 8.254 1.00 97.62 82 SER A O 1
ATOM 636 N N . VAL A 1 83 ? -3.056 4.628 9.575 1.00 97.50 83 VAL A N 1
ATOM 637 C CA . VAL A 1 83 ? -4.009 4.992 8.524 1.00 97.50 83 VAL A CA 1
ATOM 638 C C . VAL A 1 83 ? -4.544 6.371 8.861 1.00 97.50 83 VAL A C 1
ATOM 640 O O . VAL A 1 83 ? -5.209 6.530 9.883 1.00 97.50 83 VAL A O 1
ATOM 643 N N . ILE A 1 84 ? -4.225 7.364 8.034 1.00 96.00 84 ILE A N 1
ATOM 644 C CA . ILE A 1 84 ? -4.598 8.763 8.267 1.00 96.00 84 ILE A CA 1
ATOM 645 C C . ILE A 1 84 ? -5.219 9.327 6.997 1.00 96.00 84 ILE A C 1
ATOM 647 O O . ILE A 1 84 ? -4.624 9.274 5.923 1.00 96.00 84 ILE A O 1
ATOM 651 N N . PHE A 1 85 ? -6.410 9.901 7.121 1.00 95.38 85 PHE A N 1
ATOM 652 C CA . PHE A 1 85 ? -7.064 10.612 6.035 1.00 95.38 85 PHE A CA 1
ATOM 653 C C . PHE A 1 85 ? -6.703 12.096 6.080 1.00 95.38 85 PHE A C 1
ATOM 655 O O . PHE A 1 85 ? -6.924 12.772 7.085 1.00 95.38 85 PHE A O 1
ATOM 662 N N . TYR A 1 86 ? -6.204 12.619 4.962 1.00 92.00 86 TYR A N 1
ATOM 663 C CA . TYR A 1 86 ? -5.924 14.048 4.793 1.00 92.00 86 TYR A CA 1
ATOM 664 C C . TYR A 1 86 ? -7.027 14.765 4.005 1.00 92.00 86 TYR A C 1
ATOM 666 O O . TYR A 1 86 ? -7.253 15.952 4.212 1.00 92.00 86 TYR A O 1
ATOM 674 N N . GLN A 1 87 ? -7.733 14.052 3.120 1.00 89.56 87 GLN A N 1
ATOM 675 C CA . GLN A 1 87 ? -8.869 14.551 2.326 1.00 89.56 87 GLN A CA 1
ATOM 676 C C . GLN A 1 87 ? -9.862 13.404 2.059 1.00 89.56 87 GLN A C 1
ATOM 678 O O . GLN A 1 87 ? -9.466 12.242 2.197 1.00 89.56 87 GLN A O 1
ATOM 683 N N . PRO A 1 88 ? -11.133 13.667 1.667 1.00 88.12 88 PRO A N 1
ATOM 684 C CA . PRO A 1 88 ? -12.152 12.625 1.444 1.00 88.12 88 PRO A CA 1
ATOM 685 C C . PRO A 1 88 ? -11.723 11.454 0.550 1.00 88.12 88 PRO A C 1
ATOM 687 O O . PRO A 1 88 ? -12.246 10.351 0.668 1.00 88.12 88 PRO A O 1
ATOM 690 N N . ASN A 1 89 ? -10.770 11.703 -0.341 1.00 88.69 89 ASN A N 1
ATOM 691 C CA . ASN A 1 89 ? -10.219 10.783 -1.326 1.00 88.69 89 ASN A CA 1
ATOM 692 C C . ASN A 1 89 ? -8.684 10.646 -1.220 1.00 88.69 89 ASN A C 1
ATOM 694 O O . ASN A 1 89 ? -8.056 10.156 -2.154 1.00 88.69 89 ASN A O 1
ATOM 698 N N . LEU A 1 90 ? -8.072 11.078 -0.108 1.00 91.50 90 LEU A N 1
ATOM 699 C CA . LEU A 1 90 ? -6.630 10.974 0.132 1.00 91.50 90 LEU A CA 1
ATOM 700 C C . LEU A 1 90 ? -6.353 10.356 1.504 1.00 91.50 90 LEU A C 1
ATOM 702 O O . LEU A 1 90 ? -6.588 10.983 2.542 1.00 91.50 90 LEU A O 1
ATOM 706 N N . VAL A 1 91 ? -5.795 9.147 1.484 1.00 94.25 91 VAL A N 1
ATOM 707 C CA . VAL A 1 91 ? -5.363 8.406 2.670 1.00 94.25 91 VAL A CA 1
ATOM 708 C C . VAL A 1 91 ? -3.873 8.105 2.588 1.00 94.25 91 VAL A C 1
ATOM 710 O O . VAL A 1 91 ? -3.363 7.681 1.552 1.00 94.25 91 VAL A O 1
ATOM 713 N N . GLU A 1 92 ? -3.175 8.314 3.697 1.00 94.44 92 GLU A N 1
ATOM 714 C CA . GLU A 1 92 ? -1.828 7.810 3.914 1.00 94.44 92 GLU A CA 1
ATOM 715 C C . GLU A 1 92 ? -1.898 6.518 4.722 1.00 94.44 92 GLU A C 1
ATOM 717 O O . GLU A 1 92 ? -2.528 6.454 5.781 1.00 94.44 92 GLU A O 1
ATOM 722 N N . ILE A 1 93 ? -1.205 5.495 4.225 1.00 95.56 93 ILE A N 1
ATOM 723 C CA . ILE A 1 93 ? -1.057 4.215 4.906 1.00 95.56 93 ILE A CA 1
ATOM 724 C C . ILE A 1 93 ? 0.431 3.940 5.071 1.00 95.56 93 ILE A C 1
ATOM 726 O O . ILE A 1 93 ? 1.172 3.813 4.096 1.00 95.56 93 ILE A O 1
ATOM 730 N N . ARG A 1 94 ? 0.875 3.816 6.321 1.00 95.19 94 ARG A N 1
ATOM 731 C CA . ARG A 1 94 ? 2.254 3.455 6.661 1.00 95.19 94 ARG A CA 1
ATOM 732 C C . ARG A 1 94 ? 2.245 2.145 7.423 1.00 95.19 94 ARG A C 1
ATOM 734 O O . ARG A 1 94 ? 1.688 2.078 8.511 1.00 95.19 94 ARG A O 1
ATOM 741 N N . MET A 1 95 ? 2.899 1.122 6.882 1.00 95.12 95 MET A N 1
ATOM 742 C CA . MET A 1 95 ? 3.083 -0.171 7.549 1.00 95.12 95 MET A CA 1
ATOM 743 C C . MET A 1 95 ? 4.525 -0.300 8.043 1.00 95.12 95 MET A C 1
ATOM 745 O O . MET A 1 95 ? 5.471 -0.132 7.270 1.00 95.12 95 MET A O 1
ATOM 749 N N . ARG A 1 96 ? 4.705 -0.570 9.339 1.00 94.50 96 ARG A N 1
ATOM 750 C CA . ARG A 1 96 ? 6.004 -0.495 10.022 1.00 94.50 96 ARG A CA 1
ATOM 751 C C . ARG A 1 96 ? 6.240 -1.715 10.922 1.00 94.50 96 ARG A C 1
ATOM 753 O O . ARG A 1 96 ? 5.551 -1.851 11.935 1.00 94.50 96 ARG A O 1
ATOM 760 N N . PRO A 1 97 ? 7.219 -2.588 10.610 1.00 94.31 97 PRO A N 1
ATOM 761 C CA . PRO A 1 97 ? 7.522 -3.755 11.441 1.00 94.31 97 PRO A CA 1
ATOM 762 C C . PRO A 1 97 ? 8.207 -3.375 12.765 1.00 94.31 97 PRO A C 1
ATOM 764 O O . PRO A 1 97 ? 8.059 -4.079 13.757 1.00 94.31 97 PRO A O 1
ATOM 767 N N . ASP A 1 98 ? 8.895 -2.230 12.813 1.00 94.12 98 ASP A N 1
ATOM 768 C CA . ASP A 1 98 ? 9.462 -1.650 14.040 1.00 94.12 98 ASP A CA 1
ATOM 769 C C . ASP A 1 98 ? 8.427 -0.904 14.895 1.00 94.12 98 ASP A C 1
ATOM 771 O O . ASP A 1 98 ? 8.743 -0.468 15.999 1.00 94.12 98 ASP A O 1
ATOM 775 N N . ARG A 1 99 ? 7.188 -0.779 14.397 1.00 95.81 99 ARG A N 1
ATOM 776 C CA . ARG A 1 99 ? 6.049 -0.134 15.066 1.00 95.81 99 ARG A CA 1
ATOM 777 C C . ARG A 1 99 ? 6.261 1.353 15.378 1.00 95.81 99 ARG A C 1
ATOM 779 O O . ARG A 1 99 ? 5.520 1.915 16.180 1.00 95.81 99 ARG A O 1
ATOM 786 N N . GLN A 1 100 ? 7.238 1.994 14.736 1.00 95.12 100 GLN A N 1
ATOM 787 C CA . GLN A 1 100 ? 7.561 3.405 14.943 1.00 95.12 100 GLN A CA 1
ATOM 788 C C . GLN A 1 100 ? 7.099 4.259 13.761 1.00 95.12 100 GLN A C 1
ATOM 790 O O . GLN A 1 100 ? 7.332 3.922 12.598 1.00 95.12 100 GLN A O 1
ATOM 795 N N . PHE A 1 101 ? 6.492 5.406 14.070 1.00 93.75 101 PHE A N 1
ATOM 796 C CA . PHE A 1 101 ? 6.009 6.381 13.092 1.00 93.75 101 PHE A CA 1
ATOM 797 C C . PHE A 1 101 ? 6.696 7.735 13.301 1.00 93.75 101 PHE A C 1
ATOM 799 O O . PHE A 1 101 ? 6.085 8.653 13.846 1.00 93.75 101 PHE A O 1
ATOM 806 N N . PRO A 1 102 ? 7.966 7.892 12.878 1.00 91.56 102 PRO A N 1
ATOM 807 C CA . PRO A 1 102 ? 8.588 9.212 12.846 1.00 91.56 102 PRO A CA 1
ATOM 808 C C . PRO A 1 102 ? 7.805 10.147 11.905 1.00 91.56 102 PRO A C 1
ATOM 810 O O . PRO A 1 102 ? 7.055 9.643 11.050 1.00 91.56 102 PRO A O 1
ATOM 813 N N . PRO A 1 103 ? 7.991 11.478 12.021 1.00 87.19 103 PRO A N 1
ATOM 814 C CA . PRO A 1 103 ? 7.383 12.449 11.117 1.00 87.19 103 PRO A CA 1
ATOM 815 C C . PRO A 1 103 ? 7.534 12.051 9.646 1.00 87.19 103 PRO A C 1
ATOM 817 O O . PRO A 1 103 ? 8.548 11.474 9.246 1.00 87.19 103 PRO A O 1
ATOM 820 N N . VAL A 1 104 ? 6.498 12.318 8.850 1.00 84.19 104 VAL A N 1
ATOM 821 C CA . VAL A 1 104 ? 6.486 11.971 7.427 1.00 84.19 104 VAL A CA 1
ATOM 822 C C . VAL A 1 104 ? 7.547 12.795 6.701 1.00 84.19 104 VAL A C 1
ATOM 824 O O . VAL A 1 104 ? 7.569 14.019 6.794 1.00 84.19 104 VAL A O 1
ATOM 827 N N . PHE A 1 105 ? 8.413 12.108 5.962 1.00 86.00 105 PHE A N 1
ATOM 828 C CA . PHE A 1 105 ? 9.372 12.707 5.042 1.00 86.00 105 PHE A CA 1
ATOM 829 C C . PHE A 1 105 ? 9.229 12.023 3.683 1.00 86.00 105 PHE A C 1
ATOM 831 O O . PHE A 1 105 ? 9.227 10.793 3.606 1.00 86.00 105 PHE A O 1
ATOM 838 N N . SER A 1 106 ? 9.086 12.807 2.614 1.00 89.12 106 SER A N 1
ATOM 839 C CA . SER A 1 106 ? 8.906 12.293 1.256 1.00 89.12 106 SER A CA 1
ATOM 840 C C . SER A 1 106 ? 9.470 13.268 0.230 1.00 89.12 106 SER A C 1
ATOM 842 O O . SER A 1 106 ? 9.097 14.435 0.224 1.00 89.12 106 SER A O 1
ATOM 844 N N . TYR A 1 107 ? 10.300 12.766 -0.687 1.00 91.81 107 TYR A N 1
ATOM 845 C CA . TYR A 1 107 ? 10.758 13.521 -1.860 1.00 91.81 107 TYR A CA 1
ATOM 846 C C . TYR A 1 107 ? 9.656 13.733 -2.910 1.00 91.81 107 TYR A C 1
ATOM 848 O O . TYR A 1 107 ? 9.837 14.514 -3.837 1.00 91.81 107 TYR A O 1
ATOM 856 N N . ALA A 1 108 ? 8.534 13.016 -2.795 1.00 89.94 108 ALA A N 1
ATOM 857 C CA . ALA A 1 108 ? 7.420 13.102 -3.737 1.00 89.94 108 ALA A CA 1
ATOM 858 C C . ALA A 1 108 ? 6.347 14.119 -3.313 1.00 89.94 108 ALA A C 1
ATOM 860 O O . ALA A 1 108 ? 5.477 14.457 -4.112 1.00 89.94 108 ALA A O 1
ATOM 861 N N . LEU A 1 109 ? 6.374 14.582 -2.061 1.00 87.94 109 LEU A N 1
ATOM 862 C CA . LEU A 1 109 ? 5.408 15.543 -1.537 1.00 87.94 109 LEU A CA 1
ATOM 863 C C . LEU A 1 109 ? 6.032 16.938 -1.504 1.00 87.94 109 LEU A C 1
ATOM 865 O O . LEU A 1 109 ? 7.216 17.093 -1.221 1.00 87.94 109 LEU A O 1
ATOM 869 N N . SER A 1 110 ? 5.226 17.961 -1.788 1.00 85.50 110 SER A N 1
ATOM 870 C CA . SER A 1 110 ? 5.672 19.348 -1.642 1.00 85.50 110 SER A CA 1
ATOM 871 C C . SER A 1 110 ? 5.955 19.659 -0.173 1.00 85.50 110 SER A C 1
ATOM 873 O O . SER A 1 110 ? 5.162 19.299 0.694 1.00 85.50 110 SER A O 1
ATOM 875 N N . GLU A 1 111 ? 7.007 20.432 0.100 1.00 82.50 111 GLU A N 1
ATOM 876 C CA . GLU A 1 111 ? 7.288 20.979 1.438 1.00 82.50 111 GLU A CA 1
ATOM 877 C C . GLU A 1 111 ? 6.136 21.841 1.981 1.00 82.50 111 GLU A C 1
ATOM 879 O O . GLU A 1 111 ? 5.968 21.992 3.188 1.00 82.50 111 GLU A O 1
ATOM 884 N N . THR A 1 112 ? 5.314 22.394 1.085 1.00 82.31 112 THR A N 1
ATOM 885 C CA . THR A 1 112 ? 4.143 23.205 1.446 1.00 82.31 112 THR A CA 1
ATOM 886 C C . THR A 1 112 ? 2.891 22.376 1.726 1.00 82.31 112 THR A C 1
ATOM 888 O O . THR A 1 112 ? 1.883 22.925 2.180 1.00 82.31 112 THR A O 1
ATOM 891 N N . PHE A 1 113 ? 2.927 21.064 1.468 1.00 79.06 113 PHE A N 1
ATOM 892 C CA . PHE A 1 113 ? 1.796 20.188 1.730 1.00 79.06 113 PHE A CA 1
ATOM 893 C C . PHE A 1 113 ? 1.587 20.051 3.241 1.00 79.06 113 PHE A C 1
ATOM 895 O O . PHE A 1 113 ? 2.429 19.525 3.968 1.00 79.06 113 PHE A O 1
ATOM 902 N N . LYS A 1 114 ? 0.445 20.546 3.727 1.00 74.69 114 LYS A N 1
ATOM 903 C CA . LYS A 1 114 ? 0.089 20.475 5.144 1.00 74.69 114 LYS A CA 1
ATOM 904 C C . LYS A 1 114 ? -0.642 19.171 5.427 1.00 74.69 114 LYS A C 1
ATOM 906 O O . LYS A 1 114 ? -1.764 18.968 4.977 1.00 74.69 114 LYS A O 1
ATOM 911 N N . PHE A 1 115 ? -0.024 18.327 6.241 1.00 74.06 115 PHE A N 1
ATOM 912 C CA . PHE A 1 115 ? -0.585 17.072 6.737 1.00 74.06 115 PHE A CA 1
ATOM 913 C C . PHE A 1 115 ? -1.622 17.309 7.845 1.00 74.06 115 PHE A C 1
ATOM 915 O O . PHE A 1 115 ? -1.463 16.810 8.955 1.00 74.06 115 PHE A O 1
ATOM 922 N N . THR A 1 116 ? -2.660 18.108 7.590 1.00 87.75 116 THR A N 1
ATOM 923 C CA . THR A 1 116 ? -3.755 18.291 8.552 1.00 87.75 116 THR A CA 1
ATOM 924 C C . THR A 1 116 ? -4.749 17.146 8.379 1.00 87.75 116 THR A C 1
ATOM 926 O O . THR A 1 116 ? -5.402 17.088 7.336 1.00 87.75 116 THR A O 1
ATOM 929 N N . PRO A 1 117 ? -4.871 16.220 9.348 1.00 91.50 117 PRO A N 1
ATOM 930 C CA . PRO A 1 117 ? -5.825 15.129 9.231 1.00 91.50 117 PRO A CA 1
ATOM 931 C C . PRO A 1 117 ? -7.251 15.677 9.246 1.00 91.50 117 PRO A C 1
ATOM 933 O O . PRO A 1 117 ? -7.577 16.549 10.056 1.00 91.50 117 PRO A O 1
ATOM 936 N N . GLN A 1 118 ? -8.110 15.153 8.379 1.00 91.56 118 GLN A N 1
ATOM 937 C CA . GLN A 1 118 ? -9.550 15.380 8.489 1.00 91.56 118 GLN A CA 1
ATOM 938 C C . GLN A 1 118 ? -10.163 14.355 9.440 1.00 91.56 118 GLN A C 1
ATOM 940 O O . GLN A 1 118 ? -9.591 13.290 9.644 1.00 91.56 118 GLN A O 1
ATOM 945 N N . ALA A 1 119 ? -11.339 14.635 9.999 1.00 92.12 119 ALA A N 1
ATOM 946 C CA . ALA A 1 119 ? -12.030 13.666 10.844 1.00 92.12 119 ALA A CA 1
ATOM 947 C C . ALA A 1 119 ? -12.286 12.350 10.086 1.00 92.12 119 ALA A C 1
ATOM 949 O O . ALA A 1 119 ? -12.761 12.357 8.949 1.00 92.12 119 ALA A O 1
ATOM 950 N N . ALA A 1 120 ? -11.990 11.231 10.741 1.00 95.25 120 ALA A N 1
ATOM 951 C CA . ALA A 1 120 ? -12.245 9.895 10.229 1.00 95.25 120 ALA A CA 1
ATOM 952 C C . ALA A 1 120 ? -13.007 9.076 11.268 1.00 95.25 120 ALA A C 1
ATOM 954 O O . ALA A 1 120 ? -12.832 9.239 12.478 1.00 95.25 120 ALA A O 1
ATOM 955 N N . THR A 1 121 ? -13.849 8.186 10.769 1.00 95.38 121 THR A N 1
ATOM 956 C CA . THR A 1 121 ? -14.568 7.193 11.561 1.00 95.38 121 THR A CA 1
ATOM 957 C C . THR A 1 121 ? -13.734 5.928 11.665 1.00 95.38 121 THR A C 1
ATOM 959 O O . THR A 1 121 ? -13.030 5.566 10.721 1.00 95.38 121 THR A O 1
ATOM 962 N N . VAL A 1 122 ? -13.807 5.274 12.820 1.00 97.44 122 VAL A N 1
ATOM 963 C CA . VAL A 1 122 ? -13.221 3.956 13.055 1.00 97.44 122 VAL A CA 1
ATOM 964 C C . VAL A 1 122 ? -14.342 3.073 13.572 1.00 97.44 122 VAL A C 1
ATOM 966 O O . VAL A 1 122 ? -15.016 3.426 14.539 1.00 97.44 122 VAL A O 1
ATOM 969 N N . THR A 1 123 ? -14.580 1.956 12.902 1.00 96.56 123 THR A N 1
ATOM 970 C CA . THR A 1 123 ? -15.586 0.972 13.293 1.00 96.56 123 THR A CA 1
ATOM 971 C C . THR A 1 123 ? -14.932 -0.391 13.342 1.00 96.56 123 THR A C 1
ATOM 973 O O . THR A 1 123 ? -14.232 -0.800 12.418 1.00 96.56 123 THR A O 1
ATOM 976 N N . GLU A 1 124 ? -15.147 -1.083 14.447 1.00 96.81 124 GLU A N 1
ATOM 977 C CA . GLU A 1 124 ? -14.593 -2.398 14.705 1.00 96.81 124 GLU A CA 1
ATOM 978 C C . GLU A 1 124 ? -15.725 -3.419 14.746 1.00 96.81 124 GLU A C 1
ATOM 980 O O . GLU A 1 124 ? -16.694 -3.247 15.480 1.00 96.81 124 GLU A O 1
ATOM 985 N N . ASP A 1 125 ? -15.573 -4.488 13.975 1.00 93.50 125 ASP A N 1
ATOM 986 C CA . ASP A 1 125 ? -16.407 -5.686 14.041 1.00 93.50 125 ASP A CA 1
ATOM 987 C C . ASP A 1 125 ? -15.529 -6.885 14.437 1.00 93.50 125 ASP A C 1
ATOM 989 O O . ASP A 1 125 ? -14.311 -6.765 14.574 1.00 93.50 125 ASP A O 1
ATOM 993 N N . THR A 1 126 ? -16.137 -8.047 14.631 1.00 94.69 126 THR A N 1
ATOM 994 C CA . THR A 1 126 ? -15.521 -9.344 14.921 1.00 94.69 126 THR A CA 1
ATOM 995 C C . THR A 1 126 ? -14.492 -9.781 13.882 1.00 94.69 126 THR A C 1
ATOM 997 O O . THR A 1 126 ? -13.458 -10.326 14.265 1.00 94.69 126 THR A O 1
ATOM 1000 N N . ASP A 1 127 ? -14.720 -9.482 12.600 1.00 97.56 127 ASP A N 1
ATOM 1001 C CA . ASP A 1 127 ? -13.848 -9.910 11.498 1.00 97.56 127 ASP A CA 1
ATOM 1002 C C . ASP A 1 127 ? -13.035 -8.773 10.874 1.00 97.56 127 ASP A C 1
ATOM 1004 O O . ASP A 1 127 ? -11.992 -9.013 10.253 1.00 97.56 127 ASP A O 1
ATOM 1008 N N . THR A 1 128 ? -13.487 -7.525 11.021 1.00 97.81 128 THR A N 1
ATOM 1009 C CA . THR A 1 128 ? -12.923 -6.392 10.280 1.00 97.81 128 THR A CA 1
ATOM 1010 C C . THR A 1 128 ? -12.730 -5.137 11.123 1.00 97.81 128 THR A C 1
ATOM 1012 O O . THR A 1 128 ? -13.347 -4.944 12.170 1.00 97.81 128 THR A O 1
ATOM 1015 N N . VAL A 1 129 ? -11.836 -4.277 10.642 1.00 98.19 129 VAL A N 1
ATOM 1016 C CA . VAL A 1 129 ? -11.640 -2.907 11.118 1.00 98.19 129 VAL A CA 1
ATOM 1017 C C . VAL A 1 129 ? -11.840 -1.980 9.927 1.00 98.19 129 VAL A C 1
ATOM 1019 O O . VAL A 1 129 ? -11.143 -2.107 8.920 1.00 98.19 129 VAL A O 1
ATOM 1022 N N . VAL A 1 130 ? -12.783 -1.051 10.033 1.00 97.44 130 VAL A N 1
ATOM 1023 C CA . VAL A 1 130 ? -13.120 -0.084 8.987 1.00 97.44 130 VAL A CA 1
ATOM 1024 C C . VAL A 1 130 ? -12.686 1.304 9.434 1.00 97.44 130 VAL A C 1
ATOM 1026 O O . VAL A 1 130 ? -13.076 1.767 10.502 1.00 97.44 130 VAL A O 1
ATOM 1029 N N . ILE A 1 131 ? -11.884 1.976 8.612 1.00 97.38 131 ILE A N 1
ATOM 1030 C CA . ILE A 1 131 ? -11.432 3.351 8.839 1.00 97.38 131 ILE A CA 1
ATOM 1031 C C . ILE A 1 131 ? -11.822 4.167 7.614 1.00 97.38 131 ILE A C 1
ATOM 1033 O O . ILE A 1 131 ? -11.370 3.860 6.513 1.00 97.38 131 ILE A O 1
ATOM 1037 N N . GLY A 1 132 ? -12.653 5.193 7.769 1.00 95.31 132 GLY A N 1
ATOM 1038 C CA . GLY A 1 132 ? -13.188 5.919 6.616 1.00 95.31 132 GLY A CA 1
ATOM 1039 C C . GLY A 1 132 ? -13.437 7.396 6.860 1.00 95.31 132 GLY A C 1
ATOM 1040 O O . GLY A 1 132 ? -13.706 7.818 7.986 1.00 95.31 132 GLY A O 1
ATOM 1041 N N . ALA A 1 133 ? -13.374 8.181 5.786 1.00 93.19 133 ALA A N 1
ATOM 1042 C CA . ALA A 1 133 ? -13.658 9.610 5.807 1.00 93.19 133 ALA A CA 1
ATOM 1043 C C . ALA A 1 133 ? -14.162 10.111 4.443 1.00 93.19 133 ALA A C 1
ATOM 1045 O O . ALA A 1 133 ? -13.546 9.824 3.419 1.00 93.19 133 ALA A O 1
ATOM 1046 N N . GLY A 1 134 ? -15.243 10.906 4.445 1.00 81.12 134 GLY A N 1
ATOM 1047 C CA . GLY A 1 134 ? -15.740 11.750 3.341 1.00 81.12 134 GLY A CA 1
ATOM 1048 C C . GLY A 1 134 ? -16.220 11.054 2.053 1.00 81.12 134 GLY A C 1
ATOM 1049 O O . GLY A 1 134 ? -17.297 11.368 1.560 1.00 81.12 134 GLY A O 1
ATOM 1050 N N . GLY A 1 135 ? -15.442 10.128 1.497 1.00 87.44 135 GLY A N 1
ATOM 1051 C CA . GLY A 1 135 ? -15.727 9.438 0.236 1.00 87.44 135 GLY A CA 1
ATOM 1052 C C . GLY A 1 135 ? -15.031 8.085 0.076 1.00 87.44 135 GLY A C 1
ATOM 1053 O O . GLY A 1 135 ? -15.271 7.405 -0.919 1.00 87.44 135 GLY A O 1
ATOM 1054 N N . MET A 1 136 ? -14.203 7.679 1.042 1.00 95.44 136 MET A N 1
ATOM 1055 C CA . MET A 1 136 ? -13.377 6.477 0.959 1.00 95.44 136 MET A CA 1
ATOM 1056 C C . MET A 1 136 ? -13.290 5.761 2.312 1.00 95.44 136 MET A C 1
ATOM 1058 O O . MET A 1 136 ? -13.289 6.398 3.369 1.00 95.44 136 MET A O 1
ATOM 1062 N N . ALA A 1 137 ? -13.190 4.433 2.270 1.00 96.06 137 ALA A N 1
ATOM 1063 C CA . ALA A 1 137 ? -13.025 3.567 3.429 1.00 96.06 137 ALA A CA 1
ATOM 1064 C C . ALA A 1 137 ? -11.913 2.536 3.195 1.00 96.06 137 ALA A C 1
ATOM 1066 O O . ALA A 1 137 ? -11.854 1.883 2.154 1.00 96.06 137 ALA A O 1
ATOM 1067 N N . CYS A 1 138 ? -11.052 2.371 4.194 1.00 97.25 138 CYS A N 1
ATOM 1068 C CA . CYS A 1 138 ? -10.061 1.311 4.291 1.00 97.25 138 CYS A CA 1
ATOM 1069 C C . CYS A 1 138 ? -10.597 0.218 5.218 1.00 97.25 138 CYS A C 1
ATOM 1071 O O . CYS A 1 138 ? -10.855 0.470 6.395 1.00 97.25 138 CYS A O 1
ATOM 1073 N N . VAL A 1 139 ? -10.748 -0.992 4.693 1.00 97.31 139 VAL A N 1
ATOM 1074 C CA . VAL A 1 139 ? -11.248 -2.163 5.415 1.00 97.31 139 VAL A CA 1
ATOM 1075 C C . VAL A 1 139 ? -10.099 -3.140 5.607 1.00 97.31 139 VAL A C 1
ATOM 1077 O O . VAL A 1 139 ? -9.515 -3.619 4.635 1.00 97.31 139 VAL A O 1
ATOM 1080 N N . PHE A 1 140 ? -9.778 -3.441 6.860 1.00 97.88 140 PHE A N 1
ATOM 1081 C CA . PHE A 1 140 ? -8.746 -4.398 7.234 1.00 97.88 140 PHE A CA 1
ATOM 1082 C C . PHE A 1 140 ? -9.376 -5.673 7.783 1.00 97.88 140 PHE A C 1
ATOM 1084 O O . PHE A 1 140 ? -10.191 -5.622 8.700 1.00 97.88 140 PHE A O 1
ATOM 1091 N N . THR A 1 141 ? -8.964 -6.827 7.262 1.00 97.38 141 THR A N 1
ATOM 1092 C CA . THR A 1 141 ? -9.336 -8.130 7.837 1.00 97.38 141 THR A CA 1
ATOM 1093 C C . THR A 1 141 ? -8.531 -8.379 9.108 1.00 97.38 141 THR A C 1
ATOM 1095 O O . THR A 1 141 ? -7.306 -8.278 9.077 1.00 97.38 141 THR A O 1
ATOM 1098 N N . ARG A 1 142 ? -9.167 -8.762 10.218 1.00 97.19 142 ARG A N 1
ATOM 1099 C CA . ARG A 1 142 ? -8.466 -8.943 11.499 1.00 97.19 142 ARG A CA 1
ATOM 1100 C C . ARG A 1 142 ? -7.425 -10.047 11.483 1.00 97.19 142 ARG A C 1
ATOM 1102 O O . ARG A 1 142 ? -6.347 -9.858 12.027 1.00 97.19 142 ARG A O 1
ATOM 1109 N N . THR A 1 143 ? -7.706 -11.187 10.865 1.00 96.44 143 THR A N 1
ATOM 1110 C CA . THR A 1 143 ? -6.821 -12.364 10.929 1.00 96.44 143 THR A CA 1
ATOM 1111 C C . THR A 1 143 ? -5.533 -12.206 10.121 1.00 96.44 143 THR A C 1
ATOM 1113 O O . THR A 1 143 ? -4.495 -12.741 10.510 1.00 96.44 143 THR A O 1
ATOM 1116 N N . THR A 1 144 ? -5.578 -11.462 9.014 1.00 94.50 144 THR A N 1
ATOM 1117 C CA . THR A 1 144 ? -4.469 -11.355 8.047 1.00 94.50 144 THR A CA 1
ATOM 1118 C C . THR A 1 144 ? -3.935 -9.939 7.874 1.00 94.50 144 THR A C 1
ATOM 1120 O O . THR A 1 144 ? -2.866 -9.755 7.293 1.00 94.50 144 THR A O 1
ATOM 1123 N N . THR A 1 145 ? -4.676 -8.936 8.344 1.00 96.50 145 THR A N 1
ATOM 1124 C CA . THR A 1 145 ? -4.448 -7.519 8.045 1.00 96.50 145 THR A CA 1
ATOM 1125 C C . THR A 1 145 ? -4.493 -7.208 6.539 1.00 96.50 145 THR A C 1
ATOM 1127 O O . THR A 1 145 ? -3.893 -6.244 6.063 1.00 96.50 145 THR A O 1
ATOM 1130 N N . GLN A 1 146 ? -5.220 -8.016 5.756 1.00 95.75 146 GLN A N 1
ATOM 1131 C CA . GLN A 1 146 ? -5.508 -7.700 4.357 1.00 95.75 146 GLN A CA 1
ATOM 1132 C C . GLN A 1 146 ? -6.272 -6.377 4.273 1.00 95.75 146 GLN A C 1
ATOM 1134 O O . GLN A 1 146 ? -7.306 -6.234 4.922 1.00 95.75 146 GLN A O 1
ATOM 1139 N N . LEU A 1 147 ? -5.783 -5.456 3.442 1.00 97.56 147 LEU A N 1
ATOM 1140 C CA . LEU A 1 147 ? -6.416 -4.172 3.171 1.00 97.56 147 LEU A CA 1
ATOM 1141 C C . LEU A 1 147 ? -7.281 -4.243 1.909 1.00 97.56 147 LEU A C 1
ATOM 1143 O O . LEU A 1 147 ? -6.845 -4.722 0.862 1.00 97.56 147 LEU A O 1
ATOM 1147 N N . ARG A 1 148 ? -8.480 -3.678 1.998 1.00 97.19 148 ARG A N 1
ATOM 1148 C CA . ARG A 1 148 ? -9.334 -3.328 0.864 1.00 97.19 148 ARG A CA 1
ATOM 1149 C C . ARG A 1 148 ? -9.710 -1.859 0.948 1.00 97.19 148 ARG A C 1
ATOM 1151 O O . ARG A 1 148 ? -9.922 -1.339 2.041 1.00 97.19 148 ARG A O 1
ATOM 1158 N N . ILE A 1 149 ? -9.777 -1.187 -0.193 1.00 96.81 149 ILE A N 1
ATOM 1159 C CA . ILE A 1 149 ? -10.162 0.223 -0.271 1.00 96.81 149 ILE A CA 1
ATOM 1160 C C . ILE A 1 149 ? -11.434 0.332 -1.099 1.00 96.81 149 ILE A C 1
ATOM 1162 O O . ILE A 1 149 ? -11.458 -0.096 -2.254 1.00 96.81 149 ILE A O 1
ATOM 1166 N N . TYR A 1 150 ? -12.457 0.943 -0.510 1.00 96.44 150 TYR A N 1
ATOM 1167 C CA . TYR A 1 150 ? -13.747 1.196 -1.137 1.00 96.44 150 TYR A CA 1
ATOM 1168 C C . TYR A 1 150 ? -14.021 2.691 -1.231 1.00 96.44 150 TYR A C 1
ATOM 1170 O O . TYR A 1 150 ? -13.644 3.459 -0.346 1.00 96.44 150 TYR A O 1
ATOM 1178 N N . MET A 1 151 ? -14.745 3.087 -2.270 1.00 94.81 151 MET A N 1
ATOM 1179 C CA . MET A 1 151 ? -15.442 4.369 -2.317 1.00 94.81 151 MET A CA 1
ATOM 1180 C C . MET A 1 151 ? -16.805 4.246 -1.620 1.00 94.81 151 MET A C 1
ATOM 1182 O O . MET A 1 151 ? -17.354 3.152 -1.488 1.00 94.81 151 MET A O 1
ATOM 1186 N N . THR A 1 152 ? -17.400 5.365 -1.205 1.00 83.38 152 THR A N 1
ATOM 1187 C CA . THR A 1 152 ? -18.720 5.382 -0.534 1.00 83.38 152 THR A CA 1
ATOM 1188 C C . THR A 1 152 ? -19.874 4.869 -1.396 1.00 83.38 152 THR A C 1
ATOM 1190 O O . THR A 1 152 ? -20.902 4.474 -0.857 1.00 83.38 152 THR A O 1
ATOM 1193 N N . ASN A 1 153 ? -19.711 4.822 -2.721 1.00 88.81 153 ASN A N 1
ATOM 1194 C CA . ASN A 1 153 ? -20.666 4.193 -3.639 1.00 88.81 153 ASN A CA 1
ATOM 1195 C C . ASN A 1 153 ? -20.554 2.650 -3.678 1.00 88.81 153 ASN A C 1
ATOM 1197 O O . ASN A 1 153 ? -21.214 2.017 -4.497 1.00 88.81 153 ASN A O 1
ATOM 1201 N N . GLY A 1 154 ? -19.704 2.049 -2.836 1.00 90.25 154 GLY A N 1
ATOM 1202 C CA . GLY A 1 154 ? -19.463 0.605 -2.775 1.00 90.25 154 GLY A CA 1
ATOM 1203 C C . GLY A 1 154 ? -18.439 0.087 -3.788 1.00 90.25 154 GLY A C 1
ATOM 1204 O O . GLY A 1 154 ? -18.137 -1.103 -3.789 1.00 90.25 154 GLY A O 1
ATOM 1205 N N . GLN A 1 155 ? -17.877 0.950 -4.638 1.00 93.12 155 GLN A N 1
ATOM 1206 C CA . GLN A 1 155 ? -16.866 0.550 -5.611 1.00 93.12 155 GLN A CA 1
ATOM 1207 C C . GLN A 1 155 ? -15.550 0.184 -4.916 1.00 93.12 155 GLN A C 1
ATOM 1209 O O . GLN A 1 155 ? -14.961 1.002 -4.210 1.00 93.12 155 GLN A O 1
ATOM 1214 N N . GLU A 1 156 ? -15.057 -1.026 -5.168 1.00 93.81 156 GLU A N 1
ATOM 1215 C CA . GLU A 1 156 ? -13.736 -1.480 -4.731 1.00 93.81 156 GLU A CA 1
ATOM 1216 C C . GLU A 1 156 ? -12.646 -0.898 -5.649 1.00 93.81 156 GLU A C 1
ATOM 1218 O O . GLU A 1 156 ? -12.682 -1.073 -6.866 1.00 93.81 156 GLU A O 1
ATOM 1223 N N . VAL A 1 157 ? -11.686 -0.173 -5.070 1.00 93.38 157 VAL A N 1
ATOM 1224 C CA . VAL A 1 157 ? -10.595 0.518 -5.793 1.00 93.38 157 VAL A CA 1
ATOM 1225 C C . VAL A 1 157 ? -9.273 -0.240 -5.674 1.00 93.38 157 VAL A C 1
ATOM 1227 O O . VAL A 1 157 ? -8.437 -0.234 -6.585 1.00 93.38 157 VAL A O 1
ATOM 1230 N N . SER A 1 158 ? -9.055 -0.896 -4.535 1.00 94.31 158 SER A N 1
ATOM 1231 C CA . SER A 1 158 ? -7.871 -1.721 -4.309 1.00 94.31 158 SER A CA 1
ATOM 1232 C C . SER A 1 158 ? -8.199 -2.925 -3.447 1.00 94.31 158 SER A C 1
ATOM 1234 O O . SER A 1 158 ? -8.839 -2.785 -2.405 1.00 94.31 158 SER A O 1
ATOM 1236 N N . VAL A 1 159 ? -7.679 -4.084 -3.847 1.00 95.44 159 VAL A N 1
ATOM 1237 C CA . VAL A 1 159 ? -7.613 -5.282 -3.009 1.00 95.44 159 VAL A CA 1
ATOM 1238 C C . VAL A 1 159 ? -6.159 -5.650 -2.845 1.00 95.44 159 VAL A C 1
ATOM 1240 O O . VAL A 1 159 ? -5.503 -6.089 -3.791 1.00 95.44 159 VAL A O 1
ATOM 1243 N N . GLU A 1 160 ? -5.657 -5.508 -1.630 1.00 93.50 160 GLU A N 1
ATOM 1244 C CA . GLU A 1 160 ? -4.313 -5.945 -1.315 1.00 93.50 160 GLU A CA 1
ATOM 1245 C C . GLU A 1 160 ? -4.288 -7.459 -1.111 1.00 93.50 160 GLU A C 1
ATOM 1247 O O . GLU A 1 160 ? -5.156 -8.057 -0.483 1.00 93.50 160 GLU A O 1
ATOM 1252 N N . SER A 1 161 ? -3.278 -8.111 -1.666 1.00 87.94 161 SER A N 1
ATOM 1253 C CA . SER A 1 161 ? -3.042 -9.551 -1.507 1.00 87.94 161 SER A CA 1
ATOM 1254 C C . SER A 1 161 ? -1.917 -9.843 -0.518 1.00 87.94 161 SER A C 1
ATOM 1256 O O . SER A 1 161 ? -1.845 -10.949 0.010 1.00 87.94 161 SER A O 1
ATOM 1258 N N . GLY A 1 162 ? -1.086 -8.846 -0.200 1.00 86.12 162 GLY A N 1
ATOM 1259 C CA . GLY A 1 162 ? -0.084 -8.995 0.840 1.00 86.12 162 GLY A CA 1
ATOM 1260 C C . GLY A 1 162 ? 0.805 -7.776 1.031 1.00 86.12 162 GLY A C 1
ATOM 1261 O O . GLY A 1 162 ? 1.125 -7.041 0.097 1.00 86.12 162 GLY A O 1
ATOM 1262 N N . PHE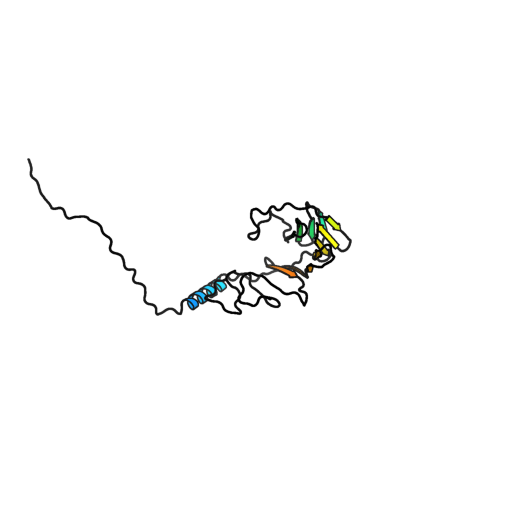 A 1 163 ? 1.256 -7.620 2.270 1.00 93.69 163 PHE A N 1
ATOM 1263 C CA . PHE A 1 163 ? 2.413 -6.813 2.620 1.00 93.69 163 PHE A CA 1
ATOM 1264 C C . PHE A 1 163 ? 3.378 -7.698 3.398 1.00 93.69 163 PHE A C 1
ATOM 1266 O O . PHE A 1 163 ? 2.964 -8.422 4.308 1.00 93.69 163 PHE A O 1
ATOM 1273 N N . SER A 1 164 ? 4.651 -7.689 3.022 1.00 94.94 164 SER A N 1
ATOM 1274 C CA . SER A 1 164 ? 5.634 -8.561 3.651 1.00 94.94 164 SER A CA 1
ATO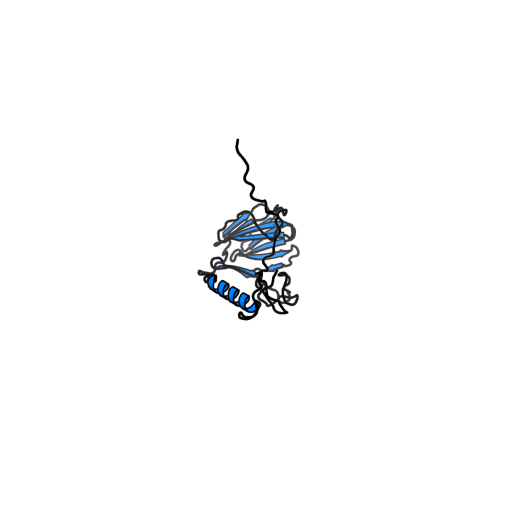M 1275 C C . SER A 1 164 ? 7.038 -7.982 3.657 1.00 94.94 164 SER A C 1
ATOM 1277 O O . SER A 1 164 ? 7.382 -7.101 2.867 1.00 94.94 164 SER A O 1
ATOM 1279 N N . TRP A 1 165 ? 7.851 -8.521 4.558 1.00 94.25 165 TRP A N 1
ATOM 1280 C CA . TRP A 1 165 ? 9.252 -8.175 4.713 1.00 94.25 165 TRP A CA 1
ATOM 1281 C C . TRP A 1 165 ? 10.122 -9.420 4.682 1.00 94.25 165 TRP A C 1
ATOM 1283 O O . TRP A 1 165 ? 9.795 -10.430 5.302 1.00 94.25 165 TRP A O 1
ATOM 1293 N N . LEU A 1 166 ? 11.266 -9.313 4.021 1.00 93.25 166 LEU A N 1
ATOM 1294 C CA . LEU A 1 166 ? 12.367 -10.259 4.126 1.00 93.25 166 LEU A CA 1
ATOM 1295 C C . LEU A 1 166 ? 13.628 -9.437 4.382 1.00 93.25 166 LEU A C 1
ATOM 1297 O O . LEU A 1 166 ? 14.123 -8.785 3.464 1.00 93.25 166 LEU A O 1
ATOM 1301 N N . GLY A 1 167 ? 14.101 -9.409 5.629 1.00 88.06 167 GLY A N 1
ATOM 1302 C CA . GLY A 1 167 ? 15.124 -8.449 6.059 1.00 88.06 167 GLY A CA 1
ATOM 1303 C C . GLY A 1 167 ? 14.689 -7.011 5.752 1.00 88.06 167 GLY A C 1
ATOM 1304 O O . GLY A 1 167 ? 13.617 -6.584 6.173 1.00 88.06 167 GLY A O 1
ATOM 1305 N N . GLU A 1 168 ? 15.492 -6.286 4.974 1.00 86.88 168 GLU A N 1
ATOM 1306 C CA . GLU A 1 168 ? 15.182 -4.919 4.522 1.00 86.88 168 GLU A CA 1
ATOM 1307 C C . GLU A 1 168 ? 14.290 -4.861 3.271 1.00 86.88 168 GLU A C 1
ATOM 1309 O O . GLU A 1 168 ? 13.824 -3.788 2.886 1.00 86.88 168 GLU A O 1
ATOM 1314 N N . LYS A 1 169 ? 14.053 -5.994 2.596 1.00 90.81 169 LYS A N 1
ATOM 1315 C CA . LYS A 1 169 ? 13.194 -6.023 1.409 1.00 90.81 169 LYS A CA 1
ATOM 1316 C C . LYS A 1 169 ? 11.744 -5.937 1.836 1.00 90.81 169 LYS A C 1
ATOM 1318 O O . LYS A 1 169 ? 11.273 -6.777 2.596 1.00 90.81 169 LYS A O 1
ATOM 1323 N N . VAL A 1 170 ? 11.039 -4.970 1.271 1.00 93.00 170 VAL A N 1
ATOM 1324 C CA . VAL A 1 170 ? 9.597 -4.801 1.420 1.00 93.00 170 VAL A CA 1
ATOM 1325 C C . VAL A 1 170 ? 8.929 -5.275 0.139 1.00 93.00 170 VAL A C 1
ATOM 1327 O O . VAL A 1 170 ? 9.376 -4.936 -0.955 1.00 93.00 170 VAL A O 1
ATOM 1330 N N . THR A 1 171 ? 7.864 -6.058 0.267 1.00 94.81 171 THR A N 1
ATOM 1331 C CA . THR A 1 171 ? 7.011 -6.439 -0.858 1.00 94.81 171 THR A CA 1
ATOM 1332 C C . THR A 1 171 ? 5.580 -6.038 -0.552 1.00 94.81 171 THR A C 1
ATOM 1334 O O . THR A 1 171 ? 5.038 -6.394 0.493 1.00 94.81 171 THR A O 1
ATOM 1337 N N . TRP A 1 172 ? 4.976 -5.321 -1.490 1.00 94.69 172 TRP A N 1
ATOM 1338 C CA . TRP A 1 172 ? 3.572 -4.947 -1.483 1.00 94.69 172 TRP A CA 1
ATOM 1339 C C . TRP A 1 172 ? 2.918 -5.515 -2.741 1.00 94.69 172 TRP A C 1
ATOM 1341 O O . TRP A 1 172 ? 3.478 -5.403 -3.833 1.00 94.69 172 TRP A O 1
ATOM 1351 N N . GLN A 1 173 ? 1.780 -6.183 -2.580 1.00 94.69 173 GLN A N 1
ATOM 1352 C CA . GLN A 1 173 ? 1.086 -6.869 -3.662 1.00 94.69 173 GLN A CA 1
ATOM 1353 C C . GLN A 1 173 ? -0.392 -6.514 -3.631 1.00 94.69 173 GLN A C 1
ATOM 1355 O O . GLN A 1 173 ? -1.065 -6.781 -2.636 1.00 94.69 173 GLN A O 1
ATOM 1360 N N . ARG A 1 174 ? -0.910 -6.048 -4.766 1.00 94.62 174 ARG A N 1
ATOM 1361 C CA . ARG A 1 174 ? -2.344 -5.881 -5.010 1.00 94.62 174 ARG A CA 1
ATOM 1362 C C . ARG A 1 174 ? -2.846 -6.875 -6.044 1.00 94.62 174 ARG A C 1
ATOM 1364 O O . ARG A 1 174 ? -2.085 -7.322 -6.903 1.00 94.62 174 ARG A O 1
ATOM 1371 N N . GLN A 1 175 ? -4.132 -7.188 -5.981 1.00 95.12 175 GLN A N 1
ATOM 1372 C CA . GLN A 1 175 ? -4.806 -7.875 -7.070 1.00 95.12 175 GLN A CA 1
ATOM 1373 C C . GLN A 1 175 ? -4.901 -6.945 -8.281 1.00 95.12 175 GLN A C 1
ATOM 1375 O O . GLN A 1 175 ? -5.094 -5.733 -8.150 1.00 95.12 175 GLN A O 1
ATOM 1380 N N . LEU A 1 176 ? -4.746 -7.537 -9.461 1.00 94.00 176 LEU A N 1
ATOM 1381 C CA . LEU A 1 176 ? -4.867 -6.848 -10.733 1.00 94.00 176 LEU A CA 1
ATOM 1382 C C . LEU A 1 176 ? -6.017 -7.497 -11.527 1.00 94.00 176 LEU A C 1
ATOM 1384 O O . LEU A 1 176 ? -5.821 -8.585 -12.078 1.00 94.00 176 LEU A O 1
ATOM 1388 N N . PRO A 1 177 ? -7.201 -6.862 -11.586 1.00 92.56 177 PRO A N 1
ATOM 1389 C CA . PRO A 1 177 ? -8.336 -7.300 -12.390 1.00 92.56 177 PRO A CA 1
ATOM 1390 C C . PRO A 1 177 ? -7.946 -7.610 -13.845 1.00 92.56 177 PRO A C 1
ATOM 1392 O O . PRO A 1 177 ? -7.013 -6.990 -14.373 1.00 92.56 177 PRO A O 1
ATOM 1395 N N . PRO A 1 178 ? -8.630 -8.552 -14.523 1.00 91.94 178 PRO A N 1
ATOM 1396 C CA . PRO A 1 178 ? -8.313 -8.944 -15.900 1.00 91.94 178 PRO A CA 1
ATOM 1397 C C . PRO A 1 178 ? -8.273 -7.769 -16.885 1.00 91.94 178 PRO A C 1
ATOM 1399 O O . PRO A 1 178 ? -7.338 -7.682 -17.682 1.00 91.94 178 PRO A O 1
ATOM 1402 N N . ASP A 1 179 ? -9.217 -6.836 -16.748 1.00 93.38 179 ASP A N 1
ATOM 1403 C CA . ASP A 1 179 ? -9.422 -5.725 -17.683 1.00 93.38 179 ASP A CA 1
ATOM 1404 C C . ASP A 1 179 ? -8.726 -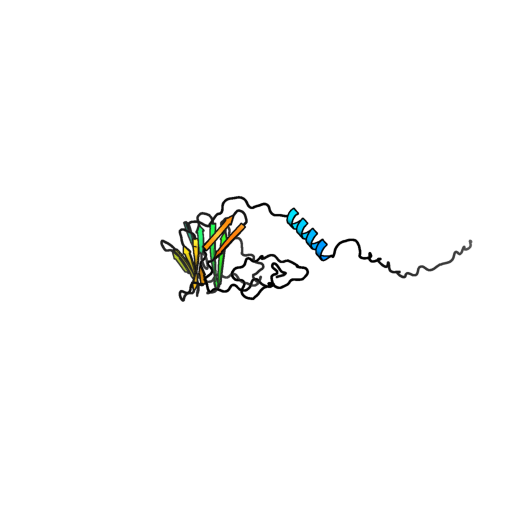4.417 -17.255 1.00 93.38 179 ASP A C 1
ATOM 1406 O O . ASP A 1 179 ? -8.835 -3.397 -17.934 1.00 93.38 179 ASP A O 1
ATOM 1410 N N . GLU A 1 180 ? -7.980 -4.419 -16.141 1.00 94.00 180 GLU A N 1
ATOM 1411 C CA . GLU A 1 180 ? -7.274 -3.225 -15.657 1.00 94.00 180 GLU A CA 1
ATOM 1412 C C . GLU A 1 180 ? -5.972 -2.990 -16.448 1.00 94.00 180 GLU A C 1
ATOM 1414 O O . GLU A 1 180 ? -5.074 -3.841 -16.495 1.00 94.00 180 GLU A O 1
ATOM 1419 N N . GLY A 1 181 ? -5.848 -1.822 -17.081 1.00 95.25 181 GLY A N 1
ATOM 1420 C CA . GLY A 1 181 ? -4.595 -1.369 -17.689 1.00 95.25 181 GLY A CA 1
ATOM 1421 C C . GLY A 1 181 ? -3.627 -0.811 -16.641 1.00 95.25 181 GLY A C 1
ATOM 1422 O O . GLY A 1 181 ? -4.050 -0.197 -15.668 1.00 95.25 181 GLY A O 1
ATOM 1423 N N . CYS A 1 182 ? -2.319 -0.987 -16.844 1.00 95.50 182 CYS A N 1
ATOM 1424 C CA . CYS A 1 182 ? -1.299 -0.403 -15.967 1.00 95.50 182 CYS A CA 1
ATOM 1425 C C . CYS A 1 182 ? -0.582 0.724 -16.709 1.00 95.50 182 CYS A C 1
ATOM 1427 O O . CYS A 1 182 ? 0.003 0.483 -17.761 1.00 95.50 182 CYS A O 1
ATOM 1429 N N . TYR A 1 183 ? -0.598 1.936 -16.164 1.00 94.94 183 TYR A N 1
ATOM 1430 C CA . TYR A 1 183 ? -0.057 3.133 -16.811 1.00 94.94 183 TYR A CA 1
ATOM 1431 C C . TYR A 1 183 ? 0.835 3.921 -15.843 1.00 94.94 183 TYR A C 1
ATOM 1433 O O . TYR A 1 183 ? 0.774 3.714 -14.632 1.00 94.94 183 TYR A O 1
ATOM 1441 N N . GLY A 1 184 ? 1.649 4.839 -16.367 1.00 92.56 184 GLY A N 1
ATOM 1442 C CA . GLY A 1 184 ? 2.518 5.707 -15.566 1.00 92.56 184 GLY A CA 1
ATOM 1443 C C . GLY A 1 184 ? 3.973 5.238 -15.545 1.00 92.56 184 GLY A C 1
ATOM 1444 O O . GLY A 1 184 ? 4.531 4.929 -16.591 1.00 92.56 184 GLY A O 1
ATOM 1445 N N . LEU A 1 185 ? 4.589 5.222 -14.356 1.00 92.56 185 LEU A N 1
ATOM 1446 C CA . LEU A 1 185 ? 6.018 4.927 -14.129 1.00 92.56 185 LEU A CA 1
ATOM 1447 C C . LEU A 1 185 ? 7.007 5.840 -14.880 1.00 92.56 185 LEU A C 1
ATOM 1449 O O . LEU A 1 185 ? 8.163 5.456 -15.052 1.00 92.56 185 LEU A O 1
ATOM 1453 N N . GLY A 1 186 ? 6.576 7.030 -15.302 1.00 91.56 186 GLY A N 1
ATOM 1454 C CA . GLY A 1 186 ? 7.451 8.010 -15.944 1.00 91.56 186 GLY A CA 1
ATOM 1455 C C . GLY A 1 186 ? 7.816 7.647 -17.382 1.00 91.56 186 GLY A C 1
ATOM 1456 O O . GLY A 1 186 ? 6.975 7.195 -18.163 1.00 91.56 186 GLY A O 1
ATOM 1457 N N . GLN A 1 187 ? 9.069 7.897 -17.748 1.00 89.94 187 GLN A N 1
ATOM 1458 C CA . GLN A 1 187 ? 9.579 7.636 -19.083 1.00 89.94 187 GLN A CA 1
ATOM 1459 C C . GLN A 1 187 ? 9.864 6.142 -19.228 1.00 89.94 187 GLN A C 1
ATOM 1461 O O . GLN A 1 187 ? 10.561 5.536 -18.423 1.00 89.94 187 GLN A O 1
ATOM 1466 N N . ARG A 1 188 ? 9.341 5.524 -20.288 1.00 89.31 188 ARG A N 1
ATOM 1467 C CA . ARG A 1 188 ? 9.634 4.126 -20.625 1.00 89.31 188 ARG A CA 1
ATOM 1468 C C . ARG A 1 188 ? 9.804 3.986 -22.127 1.00 89.31 188 ARG A C 1
ATOM 1470 O O . ARG A 1 188 ? 9.075 4.606 -22.897 1.00 89.31 188 ARG A O 1
ATOM 1477 N N . GLY A 1 189 ? 10.710 3.110 -22.554 1.00 88.50 189 GLY A N 1
ATOM 1478 C CA . GLY A 1 189 ? 10.876 2.750 -23.963 1.00 88.50 189 GLY A CA 1
ATOM 1479 C C . GLY A 1 189 ? 9.761 1.840 -24.492 1.00 88.50 189 GLY A C 1
ATOM 1480 O O . GLY A 1 189 ? 10.026 0.997 -25.341 1.00 88.50 189 GLY A O 1
ATOM 1481 N N . TRP A 1 190 ? 8.531 1.910 -23.977 1.00 90.50 190 TRP A N 1
ATOM 1482 C CA . TRP A 1 190 ? 7.466 0.958 -24.312 1.00 90.50 190 TRP A CA 1
ATOM 1483 C C . TRP A 1 190 ? 6.151 1.637 -24.701 1.00 90.50 190 TRP A C 1
ATOM 1485 O O . TRP A 1 190 ? 6.030 2.857 -24.690 1.00 90.50 190 TRP A O 1
ATOM 1495 N N . GLY A 1 191 ? 5.170 0.824 -25.104 1.00 90.69 191 GLY A N 1
ATOM 1496 C CA . GLY A 1 191 ? 3.803 1.296 -25.313 1.00 90.69 191 GLY A CA 1
ATOM 1497 C C . GLY A 1 191 ? 3.148 1.740 -24.003 1.00 90.69 191 GLY A C 1
ATOM 1498 O O . GLY A 1 191 ? 3.615 1.394 -22.922 1.00 90.69 191 GLY A O 1
ATOM 1499 N N . LEU A 1 192 ? 2.036 2.469 -24.120 1.00 92.88 192 LEU A N 1
ATOM 1500 C CA . LEU A 1 192 ? 1.360 3.114 -22.992 1.00 92.88 192 LEU A CA 1
ATOM 1501 C C . LEU A 1 192 ? 0.928 2.122 -21.897 1.00 92.88 192 LEU A C 1
ATOM 1503 O O . LEU A 1 192 ? 1.141 2.389 -20.719 1.00 92.88 192 LEU A O 1
ATOM 1507 N N . ASN A 1 193 ? 0.342 0.979 -22.275 1.00 95.69 193 ASN A N 1
ATOM 1508 C CA . ASN A 1 193 ? -0.056 -0.052 -21.316 1.00 95.69 193 ASN A CA 1
ATOM 1509 C C . ASN A 1 193 ? 1.144 -0.929 -20.927 1.00 95.69 193 ASN A C 1
ATOM 1511 O O . ASN A 1 193 ? 1.717 -1.648 -21.751 1.00 95.69 193 ASN A O 1
ATOM 1515 N N . LEU A 1 194 ? 1.477 -0.886 -19.644 1.00 94.50 194 LEU A N 1
ATOM 1516 C CA . LEU A 1 194 ? 2.609 -1.548 -19.012 1.00 94.50 194 LEU A CA 1
ATOM 1517 C C . LEU A 1 194 ? 2.241 -2.895 -18.362 1.00 94.50 194 LEU A C 1
ATOM 1519 O O . LEU A 1 194 ? 3.101 -3.518 -17.733 1.00 94.50 194 LEU A O 1
ATOM 1523 N N . ARG A 1 195 ? 0.984 -3.349 -18.493 1.00 95.19 195 ARG A N 1
ATOM 1524 C CA . ARG A 1 195 ? 0.474 -4.605 -17.918 1.00 95.19 195 ARG A CA 1
ATOM 1525 C C . ARG A 1 195 ? 1.317 -5.819 -18.334 1.00 95.19 195 ARG A C 1
ATOM 1527 O O . ARG A 1 195 ? 1.771 -5.927 -19.473 1.00 95.19 195 ARG A O 1
ATOM 1534 N N . GLY A 1 196 ? 1.467 -6.770 -17.406 1.00 93.38 196 GLY A N 1
ATOM 1535 C CA . GLY A 1 196 ? 2.103 -8.071 -17.658 1.00 93.38 196 GLY A CA 1
ATOM 1536 C C . GLY A 1 196 ? 3.630 -8.021 -17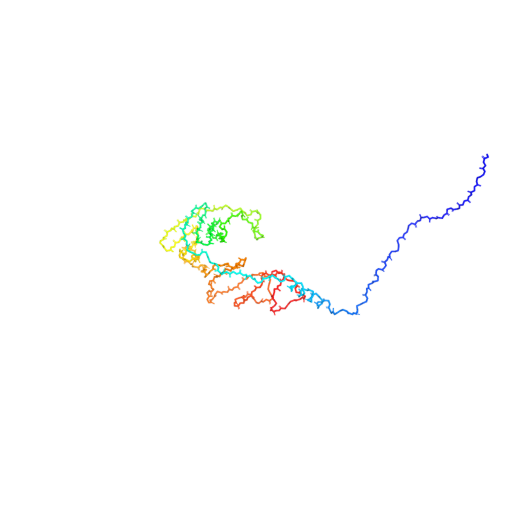.727 1.00 93.38 196 GLY A C 1
ATOM 1537 O O . GLY A 1 196 ? 4.252 -8.925 -18.281 1.00 93.38 196 GLY A O 1
ATOM 1538 N N . ARG A 1 197 ? 4.240 -6.954 -17.202 1.00 92.00 197 ARG A N 1
ATOM 1539 C CA . ARG A 1 197 ? 5.686 -6.715 -17.256 1.00 92.00 197 ARG A CA 1
ATOM 1540 C C . ARG A 1 197 ? 6.244 -6.388 -15.880 1.00 92.00 197 ARG A C 1
ATOM 1542 O O . ARG A 1 197 ? 5.521 -5.980 -14.975 1.00 92.00 197 ARG A O 1
ATOM 1549 N N . LYS A 1 198 ? 7.556 -6.565 -15.754 1.00 92.81 198 LYS A N 1
ATOM 1550 C CA . LYS A 1 198 ? 8.343 -6.163 -14.592 1.00 92.81 198 LYS A CA 1
ATOM 1551 C C . LYS A 1 198 ? 9.177 -4.948 -14.981 1.00 92.81 198 LYS A C 1
ATOM 1553 O O . LYS A 1 198 ? 9.829 -4.985 -16.018 1.00 92.81 198 LYS A O 1
ATOM 1558 N N . TRP A 1 199 ? 9.164 -3.928 -14.132 1.00 91.94 199 TRP A N 1
ATOM 1559 C CA . TRP A 1 199 ? 9.835 -2.653 -14.373 1.00 91.94 199 TRP A CA 1
ATOM 1560 C C . TRP A 1 199 ? 10.790 -2.336 -13.232 1.00 91.94 199 TRP A C 1
ATOM 1562 O O . TRP A 1 199 ? 10.467 -2.577 -12.065 1.00 91.94 199 TRP A O 1
ATOM 1572 N N . ALA A 1 200 ? 11.961 -1.800 -13.5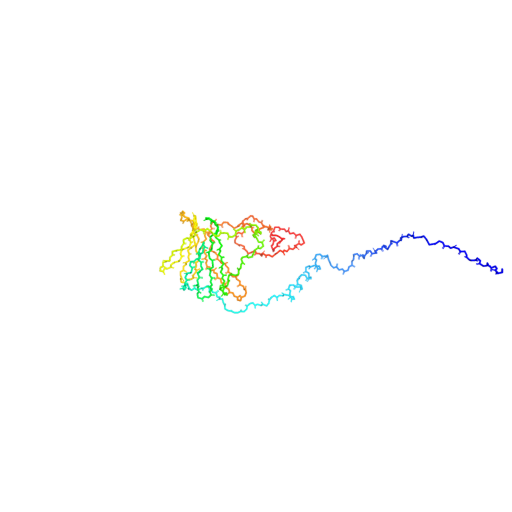64 1.00 90.75 200 ALA A N 1
ATOM 1573 C CA . ALA A 1 200 ? 12.902 -1.299 -12.575 1.00 90.75 200 ALA A CA 1
ATOM 1574 C C . ALA A 1 200 ? 12.666 0.197 -12.313 1.00 90.75 200 ALA A C 1
ATOM 1576 O O . ALA A 1 200 ? 12.697 1.025 -13.225 1.00 90.75 200 ALA A O 1
ATOM 1577 N N . LEU A 1 201 ? 12.477 0.560 -11.043 1.00 91.62 201 LEU A N 1
ATOM 1578 C CA . LEU A 1 201 ? 12.519 1.952 -10.581 1.00 91.62 201 LEU A CA 1
ATOM 1579 C C . LEU A 1 201 ? 13.966 2.327 -10.244 1.00 91.62 201 LEU A C 1
ATOM 1581 O O . LEU A 1 201 ? 14.336 2.457 -9.079 1.00 91.62 201 LEU A O 1
ATOM 1585 N N . TRP A 1 202 ? 14.805 2.394 -11.276 1.00 89.88 202 TRP A N 1
ATOM 1586 C CA . TRP A 1 202 ? 16.229 2.692 -11.159 1.00 89.88 202 TRP A CA 1
ATOM 1587 C C . TRP A 1 202 ? 16.654 3.610 -12.297 1.00 89.88 202 TRP A C 1
ATOM 1589 O O . TRP A 1 202 ? 16.734 3.155 -13.431 1.00 89.88 202 TRP A O 1
ATOM 1599 N N . ASN A 1 203 ? 16.930 4.879 -12.005 1.00 87.19 203 ASN A N 1
ATOM 1600 C CA . ASN A 1 203 ? 17.337 5.823 -13.042 1.00 87.19 203 ASN A CA 1
ATOM 1601 C C . ASN A 1 203 ? 18.666 5.370 -13.651 1.00 87.19 203 ASN A C 1
ATOM 1603 O O . ASN A 1 203 ? 19.660 5.171 -12.947 1.00 87.19 203 ASN A O 1
ATOM 1607 N N . PHE A 1 204 ? 18.666 5.199 -14.967 1.00 83.12 204 PHE A N 1
ATOM 1608 C CA . PHE A 1 204 ? 19.816 4.741 -15.729 1.00 83.12 204 PHE A CA 1
ATOM 1609 C C . PHE A 1 204 ? 20.008 5.640 -16.948 1.00 83.12 204 PHE A C 1
ATOM 1611 O O . PHE A 1 204 ? 19.031 6.064 -17.558 1.00 83.12 204 PHE A O 1
ATOM 1618 N N . ASP A 1 205 ? 21.264 5.918 -17.292 1.00 86.44 205 ASP A N 1
ATOM 1619 C CA . ASP A 1 205 ? 21.649 6.650 -18.501 1.00 86.44 205 ASP A CA 1
ATOM 1620 C C . ASP A 1 205 ? 22.108 5.647 -19.571 1.00 86.44 205 ASP A C 1
ATOM 1622 O O . ASP A 1 205 ? 23.289 5.281 -19.614 1.00 86.44 205 ASP A O 1
ATOM 1626 N N . PRO A 1 206 ? 21.184 5.103 -20.385 1.00 78.38 206 PRO A N 1
ATOM 1627 C CA . PRO A 1 206 ? 21.557 4.247 -21.497 1.00 78.38 206 PRO A CA 1
ATOM 1628 C C . PRO A 1 206 ? 22.167 5.092 -22.620 1.00 78.38 206 PRO A C 1
ATOM 1630 O O . PRO A 1 206 ? 21.634 6.137 -22.985 1.00 78.38 206 PRO A O 1
ATOM 1633 N N . VAL A 1 207 ? 23.246 4.610 -23.244 1.00 79.75 207 VAL A N 1
ATOM 1634 C CA . VAL A 1 207 ? 23.817 5.252 -24.441 1.00 79.75 207 VAL A CA 1
ATOM 1635 C C . VAL A 1 207 ? 22.875 5.033 -25.633 1.00 79.75 207 VAL A C 1
ATOM 1637 O O . VAL A 1 207 ? 23.048 4.103 -26.417 1.00 79.75 207 VAL A O 1
ATOM 1640 N N . GLY A 1 208 ? 21.844 5.877 -25.728 1.00 78.44 208 GLY A N 1
ATOM 1641 C CA . GLY A 1 208 ? 20.697 5.690 -26.615 1.00 78.44 208 GLY A CA 1
ATOM 1642 C C . GLY A 1 208 ? 19.776 4.557 -26.144 1.00 78.44 208 GLY A C 1
ATOM 1643 O O . GLY A 1 208 ? 20.218 3.560 -25.576 1.00 78.44 208 GLY A O 1
ATOM 1644 N N . TYR A 1 209 ? 18.470 4.689 -26.380 1.00 82.75 209 TYR A N 1
ATOM 1645 C CA . TYR A 1 209 ? 17.529 3.613 -26.082 1.00 82.75 209 TYR A CA 1
ATOM 1646 C C . TYR A 1 209 ? 16.409 3.521 -27.116 1.00 82.75 209 TYR A C 1
ATOM 1648 O O . TYR A 1 209 ? 15.991 4.516 -27.706 1.00 82.75 209 TYR A O 1
ATOM 1656 N N . GLY A 1 210 ? 15.962 2.291 -27.363 1.00 86.12 210 GLY A N 1
ATOM 1657 C CA . GLY A 1 210 ? 14.946 1.971 -28.356 1.00 86.12 210 GLY A CA 1
ATOM 1658 C C . GLY A 1 210 ? 13.670 1.441 -27.716 1.00 86.12 210 GLY A C 1
ATOM 1659 O O . GLY A 1 210 ? 13.514 1.392 -26.492 1.00 86.12 210 GLY A O 1
ATOM 1660 N N . ARG A 1 211 ? 12.744 0.991 -28.566 1.00 88.50 211 ARG A N 1
ATOM 1661 C CA . ARG A 1 211 ? 11.532 0.319 -28.099 1.00 88.50 211 ARG A CA 1
ATOM 1662 C C . ARG A 1 211 ? 11.911 -0.989 -27.396 1.00 88.50 211 ARG A C 1
ATOM 1664 O O . ARG A 1 211 ? 12.474 -1.877 -28.024 1.00 88.50 211 ARG A O 1
ATOM 1671 N N . GLY A 1 212 ? 11.583 -1.122 -26.116 1.00 85.56 212 GLY A N 1
ATOM 1672 C CA . GLY A 1 212 ? 11.944 -2.271 -25.277 1.00 85.56 212 GLY A CA 1
ATOM 1673 C C . GLY A 1 212 ? 12.833 -1.946 -24.100 1.00 85.56 212 GLY A C 1
ATOM 1674 O O . GLY A 1 212 ? 12.907 -2.763 -23.188 1.00 85.56 212 GLY A O 1
ATOM 1675 N N . THR A 1 213 ? 13.488 -0.787 -24.098 1.00 84.88 213 THR A N 1
ATOM 1676 C CA . THR A 1 213 ? 14.492 -0.498 -23.079 1.00 84.88 213 THR A CA 1
ATOM 1677 C C . THR A 1 213 ? 13.863 -0.137 -21.734 1.00 84.88 213 THR A C 1
ATOM 1679 O O . THR A 1 213 ? 13.007 0.746 -21.645 1.00 84.88 213 THR A O 1
ATOM 1682 N N . ASP A 1 214 ? 14.340 -0.824 -20.696 1.00 86.75 214 ASP A N 1
ATOM 1683 C CA . ASP A 1 214 ? 14.099 -0.556 -19.281 1.00 86.75 214 ASP A CA 1
ATOM 1684 C C . ASP A 1 214 ? 15.320 -1.035 -18.470 1.00 86.75 214 ASP A C 1
ATOM 1686 O O . ASP A 1 214 ? 15.826 -2.126 -18.756 1.00 86.75 214 ASP A O 1
ATOM 1690 N N . PRO A 1 215 ? 15.797 -0.283 -17.465 1.00 86.75 215 PRO A N 1
ATOM 1691 C CA . PRO A 1 215 ? 15.369 1.065 -17.089 1.00 86.75 215 PRO A CA 1
ATOM 1692 C C . PRO A 1 215 ? 15.883 2.173 -18.027 1.00 86.75 215 PRO A C 1
ATOM 1694 O O . PRO A 1 215 ? 16.770 1.955 -18.853 1.00 86.75 215 PRO A O 1
ATOM 1697 N N . VAL A 1 2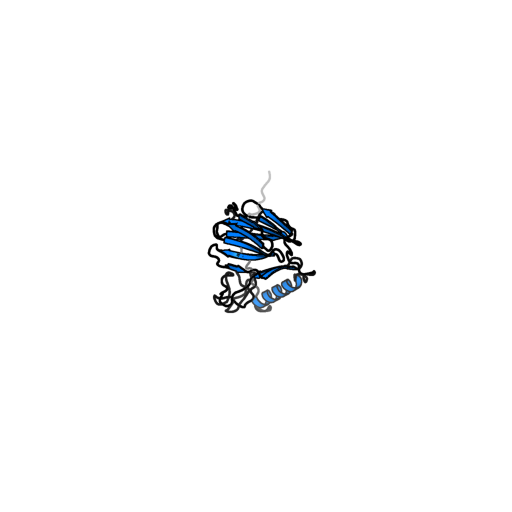16 ? 15.323 3.375 -17.868 1.00 85.88 216 VAL A N 1
ATOM 1698 C CA . VAL A 1 216 ? 15.744 4.621 -18.536 1.00 85.88 216 VAL A CA 1
ATOM 1699 C C . VAL A 1 216 ? 15.891 5.754 -17.502 1.00 85.88 216 VAL A C 1
ATOM 1701 O O . VAL A 1 216 ? 15.958 5.489 -16.301 1.00 85.88 216 VAL A O 1
ATOM 1704 N N . TYR A 1 217 ? 15.982 7.006 -17.953 1.00 84.00 217 TYR A N 1
ATOM 1705 C CA . TYR A 1 217 ? 16.360 8.154 -17.126 1.00 84.00 217 TYR A CA 1
ATOM 1706 C C . TYR A 1 217 ? 15.397 8.496 -15.980 1.00 84.00 217 TYR A C 1
ATOM 1708 O O . TYR A 1 217 ? 15.875 8.887 -14.913 1.00 84.00 217 TYR A O 1
ATOM 1716 N N . TYR A 1 218 ? 14.079 8.398 -16.206 1.00 73.06 218 TYR A N 1
ATOM 1717 C CA . TYR A 1 218 ? 13.037 8.952 -15.326 1.00 73.06 218 TYR A CA 1
ATOM 1718 C C . TYR A 1 218 ? 11.828 8.031 -15.178 1.00 73.06 218 TYR A C 1
ATOM 1720 O O . TYR A 1 218 ? 11.365 7.504 -16.210 1.00 73.06 218 TYR A O 1
#